Protein AF-0000000080889784 (afdb_homodimer)

Sequence (324 aa):
MASTFLRCYPARRLLSLSLPPRARALHTTAPRFLHITNPQTDPDGNPLTISITPAASTRLSQILARERNPTAAALRVLVTSGGCHGFQYTMSLTDAIDAAEDTIFEEEDTGARVVMDLPSLELLAGSKVDYENELIGSQFRIVDNPAATSSCGCGASFDVKFMASTFLRCYPARRLLSLSLPPRARALHTTAPRFLHITNPQTDPDGNPLTISITPAASTRLSQILARERNPTAAALRVLVTSGGCHGFQYTMSLTDAIDAAEDTIFEEEDTGARVVMDLPSLELLAGSKVDYENELIGSQFRIVDNPAATSSCGCGASFDVKF

InterPro domains:
  IPR000361 Core domain, A-type assembly protein ATAP [PF01521] (49-155)
  IPR016092 FeS A-type assembly protein ATAP [TIGR00049] (50-160)
  IPR035903 HesB-like domain superfamily [G3DSA:2.60.300.12] (49-162)
  IPR035903 HesB-like domain superfamily [SSF89360] (49-149)

pLDDT: mean 81.29, std 21.43, range [28.67, 98.69]

Structure (mmCIF, N/CA/C/O backbone):
data_AF-0000000080889784-model_v1
#
loop_
_entity.id
_entity.type
_entity.pdbx_description
1 polymer A0AAV9UR48_9PEZI
#
loop_
_atom_site.group_PDB
_atom_site.id
_atom_site.type_symbol
_atom_site.label_atom_id
_atom_site.label_alt_id
_atom_site.label_comp_id
_atom_site.label_asym_id
_atom_site.label_entity_id
_atom_site.label_seq_id
_atom_site.pdbx_PDB_ins_code
_atom_site.Cartn_x
_atom_site.Cartn_y
_atom_site.Cartn_z
_atom_site.occupancy
_atom_site.B_iso_or_equiv
_atom_site.auth_seq_id
_atom_site.auth_comp_id
_atom_site.auth_asym_id
_atom_site.auth_atom_id
_atom_site.pdbx_PDB_model_num
ATOM 1 N N . MET A 1 1 ? -17.266 -46.844 82 1 29.7 1 MET A N 1
ATOM 2 C CA . MET A 1 1 ? -17.984 -46.312 80.812 1 29.7 1 MET A CA 1
ATOM 3 C C . MET A 1 1 ? -17.016 -45.688 79.812 1 29.7 1 MET A C 1
ATOM 5 O O . MET A 1 1 ? -16.469 -44.625 80.062 1 29.7 1 MET A O 1
ATOM 9 N N . ALA A 1 2 ? -16.156 -46.594 79.25 1 34.97 2 ALA A N 1
ATOM 10 C CA . ALA A 1 2 ? -15.023 -46.438 78.312 1 34.97 2 ALA A CA 1
ATOM 11 C C . ALA A 1 2 ? -15.461 -45.812 77 1 34.97 2 ALA A C 1
ATOM 13 O O . ALA A 1 2 ? -16.328 -46.344 76.312 1 34.97 2 ALA A O 1
ATOM 14 N N . SER A 1 3 ? -15.57 -44.438 77 1 35.53 3 SER A N 1
ATOM 15 C CA . SER A 1 3 ? -15.992 -43.594 75.875 1 35.53 3 SER A CA 1
ATOM 16 C C . SER A 1 3 ? -15.094 -43.844 74.688 1 35.53 3 SER A C 1
ATOM 18 O O . SER A 1 3 ? -13.875 -43.75 74.75 1 35.53 3 SER A O 1
ATOM 20 N N . THR A 1 4 ? -15.43 -44.812 73.812 1 41.03 4 THR A N 1
ATOM 21 C CA . THR A 1 4 ? -14.867 -45.219 72.5 1 41.03 4 THR A CA 1
ATOM 22 C C . THR A 1 4 ? -14.789 -44.031 71.562 1 41.03 4 THR A C 1
ATOM 24 O O . THR A 1 4 ? -15.812 -43.406 71.25 1 41.03 4 THR A O 1
ATOM 27 N N . PHE A 1 5 ? -13.75 -43.188 71.75 1 40.69 5 PHE A N 1
ATOM 28 C CA . PHE A 1 5 ? -13.477 -42.031 70.875 1 40.69 5 PHE A CA 1
ATOM 29 C C . PHE A 1 5 ? -13.336 -42.469 69.438 1 40.69 5 PHE A C 1
ATOM 31 O O . PHE A 1 5 ? -12.5 -43.312 69.062 1 40.69 5 PHE A O 1
ATOM 38 N N . LEU A 1 6 ? -14.477 -42.719 68.688 1 40.34 6 LEU A N 1
ATOM 39 C CA . LEU A 1 6 ? -14.469 -43.031 67.312 1 40.34 6 LEU A CA 1
ATOM 40 C C . LEU A 1 6 ? -13.727 -41.969 66.5 1 40.34 6 LEU A C 1
ATOM 42 O O . LEU A 1 6 ? -14.062 -40.781 66.562 1 40.34 6 LEU A O 1
ATOM 46 N N . ARG A 1 7 ? -12.414 -42.156 66.312 1 39.5 7 ARG A N 1
ATOM 47 C CA . ARG A 1 7 ? -11.531 -41.312 65.5 1 39.5 7 ARG A CA 1
ATOM 48 C C . ARG A 1 7 ? -12.047 -41.156 64.125 1 39.5 7 ARG A C 1
ATOM 50 O O . ARG A 1 7 ? -12.273 -42.125 63.406 1 39.5 7 ARG A O 1
ATOM 57 N N . CYS A 1 8 ? -12.961 -40.125 63.781 1 42.09 8 CYS A N 1
ATOM 58 C CA . CYS A 1 8 ? -13.461 -39.75 62.469 1 42.09 8 CYS A CA 1
ATOM 59 C C . CYS A 1 8 ? -12.312 -39.5 61.5 1 42.09 8 CYS A C 1
ATOM 61 O O . CYS A 1 8 ? -11.453 -38.656 61.75 1 42.09 8 CYS A O 1
ATOM 63 N N . TYR A 1 9 ? -11.758 -40.531 60.875 1 37.78 9 TYR A N 1
ATOM 64 C CA . TYR A 1 9 ? -10.711 -40.344 59.875 1 37.78 9 TYR A CA 1
ATOM 65 C C . TYR A 1 9 ? -11.188 -39.438 58.719 1 37.78 9 TYR A C 1
ATOM 67 O O . TYR A 1 9 ? -12.266 -39.656 58.188 1 37.78 9 TYR A O 1
ATOM 75 N N . PRO A 1 10 ? -10.891 -38.156 58.781 1 39.84 10 PRO A N 1
ATOM 76 C CA . PRO A 1 10 ? -11.328 -37.281 57.656 1 39.84 10 PRO A CA 1
ATOM 77 C C . PRO A 1 10 ? -11.023 -37.906 56.281 1 39.84 10 PRO A C 1
ATOM 79 O O . PRO A 1 10 ? -10.086 -38.688 56.156 1 39.84 10 PRO A O 1
ATOM 82 N N . ALA A 1 11 ? -12.07 -38.125 55.469 1 40 11 ALA A N 1
ATOM 83 C CA . ALA A 1 11 ? -12.039 -38.562 54.062 1 40 11 ALA A CA 1
ATOM 84 C C . ALA A 1 11 ? -11.031 -37.781 53.25 1 40 11 ALA A C 1
ATOM 86 O O . ALA A 1 11 ? -10.984 -36.531 53.344 1 40 11 ALA A O 1
ATOM 87 N N . ARG A 1 12 ? -9.828 -38.344 52.938 1 36.88 12 ARG A N 1
ATOM 88 C CA . ARG A 1 12 ? -8.828 -37.781 52 1 36.88 12 ARG A CA 1
ATOM 89 C C . ARG A 1 12 ? -9.484 -37.281 50.719 1 36.88 12 ARG A C 1
ATOM 91 O O . ARG A 1 12 ? -10.227 -38.031 50.062 1 36.88 12 ARG A O 1
ATOM 98 N N . ARG A 1 13 ? -9.875 -36 50.688 1 39.62 13 ARG A N 1
ATOM 99 C CA . ARG A 1 13 ? -10.297 -35.406 49.438 1 39.62 13 ARG A CA 1
ATOM 100 C C . ARG A 1 13 ? -9.32 -35.75 48.312 1 39.62 13 ARG A C 1
ATOM 102 O O . ARG A 1 13 ? -8.117 -35.562 48.438 1 39.62 13 ARG A O 1
ATOM 109 N N . LEU A 1 14 ? -9.617 -36.812 47.594 1 41.66 14 LEU A N 1
ATOM 110 C CA . LEU A 1 14 ? -8.852 -37.125 46.406 1 41.66 14 LEU A CA 1
ATOM 111 C C . LEU A 1 14 ? -8.648 -35.844 45.562 1 41.66 14 LEU A C 1
ATOM 113 O O . LEU A 1 14 ? -9.609 -35.156 45.25 1 41.66 14 LEU A O 1
ATOM 117 N N . LEU A 1 15 ? -7.574 -35.125 45.812 1 43.41 15 LEU A N 1
ATOM 118 C CA . LEU A 1 15 ? -7.16 -34.031 44.938 1 43.41 15 LEU A CA 1
ATOM 119 C C . LEU A 1 15 ? -7.289 -34.469 43.469 1 43.41 15 LEU A C 1
ATOM 121 O O . LEU A 1 15 ? -6.738 -35.469 43.062 1 43.41 15 LEU A O 1
ATOM 125 N N . SER A 1 16 ? -8.477 -34.156 42.906 1 44.22 16 SER A N 1
ATOM 126 C CA . SER A 1 16 ? -8.609 -34.312 41.469 1 44.22 16 SER A CA 1
ATOM 127 C C . SER A 1 16 ? -7.395 -33.75 40.719 1 44.22 16 SER A C 1
ATOM 129 O O . SER A 1 16 ? -7.023 -32.594 40.906 1 44.22 16 SER A O 1
ATOM 131 N N . LEU A 1 17 ? -6.367 -34.625 40.594 1 44.75 17 LEU A N 1
ATOM 132 C CA . LEU A 1 17 ? -5.305 -34.25 39.656 1 44.75 17 LEU A CA 1
ATOM 133 C C . LEU A 1 17 ? -5.879 -33.656 38.375 1 44.75 17 LEU A C 1
ATOM 135 O O . LEU A 1 17 ? -6.645 -34.312 37.656 1 44.75 17 LEU A O 1
ATOM 139 N N . SER A 1 18 ? -6.164 -32.312 38.469 1 46.69 18 SER A N 1
ATOM 140 C CA . SER A 1 18 ? -6.496 -31.625 37.219 1 46.69 18 SER A CA 1
ATOM 141 C C . SER A 1 18 ? -5.566 -32.031 36.094 1 46.69 18 SER A C 1
ATOM 143 O O . SER A 1 18 ? -4.348 -32.094 36.25 1 46.69 18 SER A O 1
ATOM 145 N N . LEU A 1 19 ? -6.125 -32.969 35.219 1 48.19 19 LEU A N 1
ATOM 146 C CA . LEU A 1 19 ? -5.406 -33.281 34 1 48.19 19 LEU A CA 1
ATOM 147 C C . LEU A 1 19 ? -4.785 -32.031 33.406 1 48.19 19 LEU A C 1
ATOM 149 O O . LEU A 1 19 ? -5.363 -30.938 33.469 1 48.19 19 LEU A O 1
ATOM 153 N N . PRO A 1 20 ? -3.393 -32.031 33.312 1 48.5 20 PRO A N 1
ATOM 154 C CA . PRO A 1 20 ? -2.781 -30.844 32.688 1 48.5 20 PRO A CA 1
ATOM 155 C C . PRO A 1 20 ? -3.514 -30.391 31.422 1 48.5 20 PRO A C 1
ATOM 157 O O . PRO A 1 20 ? -4.188 -31.188 30.766 1 48.5 20 PRO A O 1
ATOM 160 N N . PRO A 1 21 ? -3.881 -29.078 31.344 1 46.72 21 PRO A N 1
ATOM 161 C CA . PRO A 1 21 ? -4.547 -28.609 30.125 1 46.72 21 PRO A CA 1
ATOM 162 C C . PRO A 1 21 ? -3.953 -29.203 28.859 1 46.72 21 PRO A C 1
ATOM 164 O O . PRO A 1 21 ? -2.77 -29.547 28.828 1 46.72 21 PRO A O 1
ATOM 167 N N . ARG A 1 22 ? -4.719 -29.984 28.078 1 42.19 22 ARG A N 1
ATOM 168 C CA . ARG A 1 22 ? -4.336 -30.484 26.75 1 42.19 22 ARG A CA 1
ATOM 169 C C . ARG A 1 22 ? -3.537 -29.438 25.984 1 42.19 22 ARG A C 1
ATOM 171 O O . ARG A 1 22 ? -3.947 -28.281 25.906 1 42.19 22 ARG A O 1
ATOM 178 N N . ALA A 1 23 ? -2.268 -29.594 25.844 1 39.53 23 ALA A N 1
ATOM 179 C CA . ALA A 1 23 ? -1.455 -28.766 24.953 1 39.53 23 ALA A CA 1
ATOM 180 C C . ALA A 1 23 ? -2.236 -28.375 23.703 1 39.53 23 ALA A C 1
ATOM 182 O O . ALA A 1 23 ? -2.863 -29.219 23.062 1 39.53 23 ALA A O 1
ATOM 183 N N . ARG A 1 24 ? -2.844 -27.203 23.688 1 40.22 24 ARG A N 1
ATOM 184 C CA . ARG A 1 24 ? -3.377 -26.703 22.422 1 40.22 24 ARG A CA 1
ATOM 185 C C . ARG A 1 24 ? -2.467 -27.078 21.25 1 40.22 24 ARG A C 1
ATOM 187 O O . ARG A 1 24 ? -1.29 -26.703 21.234 1 40.22 24 ARG A O 1
ATOM 194 N N . ALA A 1 25 ? -2.619 -28.234 20.625 1 39.59 25 ALA A N 1
ATOM 195 C CA . ALA A 1 25 ? -1.925 -28.578 19.391 1 39.59 25 ALA A CA 1
ATOM 196 C C . ALA A 1 25 ? -1.787 -27.359 18.484 1 39.59 25 ALA A C 1
ATOM 198 O O . ALA A 1 25 ? -2.756 -26.625 18.266 1 39.59 25 ALA A O 1
ATOM 199 N N . LEU A 1 26 ? -0.684 -26.703 18.469 1 43.31 26 LEU A N 1
ATOM 200 C CA . LEU A 1 26 ? -0.425 -25.734 17.406 1 43.31 26 LEU A CA 1
ATOM 201 C C . LEU A 1 26 ? -0.925 -26.281 16.062 1 43.31 26 LEU A C 1
ATOM 203 O O . LEU A 1 26 ? -0.436 -27.297 15.578 1 43.31 26 LEU A O 1
ATOM 207 N N . HIS A 1 27 ? -2.266 -26.297 15.844 1 40.59 27 HIS A N 1
ATOM 208 C CA . HIS A 1 27 ? -2.738 -26.578 14.492 1 40.59 27 HIS A CA 1
ATOM 209 C C . HIS A 1 27 ? -1.777 -26.031 13.438 1 40.59 27 HIS A C 1
ATOM 211 O O . HIS A 1 27 ? -1.635 -24.828 13.297 1 40.59 27 HIS A O 1
ATOM 217 N N . THR A 1 28 ? -0.688 -26.641 13.328 1 40.28 28 THR A N 1
ATOM 218 C CA . THR A 1 28 ? 0.101 -26.312 12.148 1 40.28 28 THR A CA 1
ATOM 219 C C . THR A 1 28 ? -0.791 -26.203 10.914 1 40.28 28 THR A C 1
ATOM 221 O O . THR A 1 28 ? -1.506 -27.156 10.578 1 40.28 28 THR A O 1
ATOM 224 N N . THR A 1 29 ? -1.427 -25.094 10.609 1 47.28 29 THR A N 1
ATOM 225 C CA . THR A 1 29 ? -2.164 -24.891 9.367 1 47.28 29 THR A CA 1
ATOM 226 C C . THR A 1 29 ? -1.5 -25.641 8.219 1 47.28 29 THR A C 1
ATOM 228 O O . THR A 1 29 ? -0.315 -25.453 7.941 1 47.28 29 THR A O 1
ATOM 231 N N . ALA A 1 30 ? -1.919 -26.875 7.984 1 50.22 30 ALA A N 1
ATOM 232 C CA . ALA A 1 30 ? -1.499 -27.688 6.848 1 50.22 30 ALA A CA 1
ATOM 233 C C . ALA A 1 30 ? -1.204 -26.812 5.629 1 50.22 30 ALA A C 1
ATOM 235 O O . ALA A 1 30 ? -1.87 -25.812 5.406 1 50.22 30 ALA A O 1
ATOM 236 N N . PRO A 1 31 ? 0.042 -27.031 5.066 1 56.81 31 PRO A N 1
ATOM 237 C CA . PRO A 1 31 ? 0.313 -26.266 3.846 1 56.81 31 PRO A CA 1
ATOM 238 C C . PRO A 1 31 ? -0.859 -26.281 2.867 1 56.81 31 PRO A C 1
ATOM 240 O O . PRO A 1 31 ? -1.472 -27.344 2.652 1 56.81 31 PRO A O 1
ATOM 243 N N . ARG A 1 32 ? -1.67 -25.203 2.752 1 67.25 32 ARG A N 1
ATOM 244 C CA . ARG A 1 32 ? -2.791 -25.125 1.821 1 67.25 32 ARG A CA 1
ATOM 245 C C . ARG A 1 32 ? -2.365 -25.547 0.418 1 67.25 32 ARG A C 1
ATOM 247 O O . ARG A 1 32 ? -1.338 -25.094 -0.086 1 67.25 32 ARG A O 1
ATOM 254 N N . PHE A 1 33 ? -2.957 -26.641 -0.083 1 84.69 33 PHE A N 1
ATOM 255 C CA . PHE A 1 33 ? -2.66 -27.234 -1.376 1 84.69 33 PHE A CA 1
ATOM 256 C C . PHE A 1 33 ? -3.041 -26.297 -2.514 1 84.69 33 PHE A C 1
ATOM 258 O O . PHE A 1 33 ? -4.137 -25.734 -2.518 1 84.69 33 PHE A O 1
ATOM 265 N N . LEU A 1 34 ? -2.004 -25.891 -3.354 1 93.12 34 LEU A N 1
ATOM 266 C CA . LEU A 1 34 ? -2.232 -25.062 -4.531 1 93.12 34 LEU A CA 1
ATOM 267 C C . LEU A 1 34 ? -2.285 -25.922 -5.797 1 93.12 34 LEU A C 1
ATOM 269 O O . LEU A 1 34 ? -1.425 -26.766 -6.008 1 93.12 34 LEU A O 1
ATOM 273 N N . HIS A 1 35 ? -3.42 -25.875 -6.52 1 95.44 35 HIS A N 1
ATOM 274 C CA . HIS A 1 35 ? -3.402 -26.344 -7.902 1 95.44 35 HIS A CA 1
ATOM 275 C C . HIS A 1 35 ? -2.643 -25.375 -8.805 1 95.44 35 HIS A C 1
ATOM 277 O O . HIS A 1 35 ? -2.992 -24.203 -8.891 1 95.44 35 HIS A O 1
ATOM 283 N N . ILE A 1 36 ? -1.639 -25.922 -9.516 1 97.12 36 ILE A N 1
ATOM 284 C CA . ILE A 1 36 ? -0.779 -25.031 -10.297 1 97.12 36 ILE A CA 1
ATOM 285 C C . ILE A 1 36 ? -0.964 -25.312 -11.789 1 97.12 36 ILE A C 1
ATOM 287 O O . ILE A 1 36 ? -0.812 -26.453 -12.234 1 97.12 36 ILE A O 1
ATOM 291 N N . THR A 1 37 ? -1.351 -24.312 -12.523 1 96.94 37 THR A N 1
ATOM 292 C CA . THR A 1 37 ? -1.41 -24.375 -13.977 1 96.94 37 THR A CA 1
ATOM 293 C C . THR A 1 37 ? -0.139 -23.797 -14.594 1 96.94 37 THR A C 1
ATOM 295 O O . THR A 1 37 ? 0.339 -22.734 -14.172 1 96.94 37 THR A O 1
ATOM 298 N N . ASN A 1 38 ? 0.407 -24.5 -15.578 1 98.06 38 ASN A N 1
ATOM 299 C CA . ASN A 1 38 ? 1.657 -24.125 -16.234 1 98.06 38 ASN A CA 1
ATOM 300 C C . ASN A 1 38 ? 2.803 -24.016 -15.234 1 98.06 38 ASN A C 1
ATOM 302 O O . ASN A 1 38 ? 3.453 -22.969 -15.156 1 98.06 38 ASN A O 1
ATOM 306 N N . PRO A 1 39 ? 3.043 -25.109 -14.531 1 98.12 39 PRO A N 1
ATOM 307 C CA . PRO A 1 39 ? 4.129 -25.094 -13.547 1 98.12 39 PRO A CA 1
ATOM 308 C C . PRO A 1 39 ? 5.492 -24.812 -14.18 1 98.12 39 PRO A C 1
ATOM 310 O O . PRO A 1 39 ? 5.762 -25.266 -15.297 1 98.12 39 PRO A O 1
ATOM 313 N N . GLN A 1 40 ? 6.312 -24.016 -13.469 1 98.06 40 GLN A N 1
ATOM 314 C CA . GLN A 1 40 ? 7.645 -23.656 -13.938 1 98.06 40 GLN A CA 1
ATOM 315 C C . GLN A 1 40 ? 8.719 -24.141 -12.961 1 98.06 40 GLN A C 1
ATOM 317 O O . GLN A 1 40 ? 8.438 -24.391 -11.789 1 98.06 40 GLN A O 1
ATOM 322 N N . THR A 1 41 ? 9.883 -24.344 -13.508 1 97.88 41 THR A N 1
ATOM 323 C CA . THR A 1 41 ? 11.023 -24.734 -12.695 1 97.88 41 THR A CA 1
ATOM 324 C C . THR A 1 41 ? 12.203 -23.797 -12.914 1 97.88 41 THR A C 1
ATOM 326 O O . THR A 1 41 ? 12.273 -23.109 -13.938 1 97.88 41 THR A O 1
ATOM 329 N N . ASP A 1 42 ? 13 -23.734 -11.938 1 96 42 ASP A N 1
ATOM 330 C CA . ASP A 1 42 ? 14.25 -23 -12.133 1 96 42 ASP A CA 1
ATOM 331 C C . ASP A 1 42 ? 15.227 -23.812 -12.977 1 96 42 ASP A C 1
ATOM 333 O O . ASP A 1 42 ? 14.906 -24.906 -13.43 1 96 42 ASP A O 1
ATOM 337 N N . PRO A 1 43 ? 16.422 -23.266 -13.281 1 94.81 43 PRO A N 1
ATOM 338 C CA . PRO A 1 43 ? 17.359 -23.969 -14.148 1 94.81 43 PRO A CA 1
ATOM 339 C C . PRO A 1 43 ? 17.812 -25.312 -13.555 1 94.81 43 PRO A C 1
ATOM 341 O O . PRO A 1 43 ? 18.172 -26.219 -14.305 1 94.81 43 PRO A O 1
ATOM 344 N N . ASP A 1 44 ? 17.75 -25.469 -12.312 1 95.94 44 ASP A N 1
ATOM 345 C CA . ASP A 1 44 ? 18.156 -26.703 -11.625 1 95.94 44 ASP A CA 1
ATOM 346 C C . ASP A 1 44 ? 17.016 -27.703 -11.555 1 95.94 44 ASP A C 1
ATOM 348 O O . ASP A 1 44 ? 17.172 -28.797 -11.016 1 95.94 44 ASP A O 1
ATOM 352 N N . GLY A 1 45 ? 15.875 -27.344 -12.016 1 96.38 45 GLY A N 1
ATOM 353 C CA . GLY A 1 45 ? 14.734 -28.25 -12.055 1 96.38 45 GLY A CA 1
ATOM 354 C C . GLY A 1 45 ? 13.836 -28.141 -10.836 1 96.38 45 GLY A C 1
ATOM 355 O O . GLY A 1 45 ? 12.906 -28.938 -10.664 1 96.38 45 GLY A O 1
ATOM 356 N N . ASN A 1 46 ? 14.133 -27.234 -9.977 1 96.62 46 ASN A N 1
ATOM 357 C CA . ASN A 1 46 ? 13.289 -27.031 -8.797 1 96.62 46 ASN A CA 1
ATOM 358 C C . ASN A 1 46 ? 12.039 -26.234 -9.133 1 96.62 46 ASN A C 1
ATOM 360 O O . ASN A 1 46 ? 12.094 -25.266 -9.898 1 96.62 46 ASN A O 1
ATOM 364 N N . PRO A 1 47 ? 10.953 -26.656 -8.531 1 97.25 47 PRO A N 1
ATOM 365 C CA . PRO A 1 47 ? 9.703 -25.953 -8.836 1 97.25 47 PRO A CA 1
ATOM 366 C C . PRO A 1 47 ? 9.695 -24.516 -8.32 1 97.25 47 PRO A C 1
ATOM 368 O O . PRO A 1 47 ? 10.18 -24.25 -7.219 1 97.25 47 PRO A O 1
ATOM 371 N N . LEU A 1 48 ? 9.211 -23.594 -9.125 1 97.94 48 LEU A N 1
ATOM 372 C CA . LEU A 1 48 ? 8.938 -22.219 -8.711 1 97.94 48 LEU A CA 1
ATOM 373 C C . LEU A 1 48 ? 7.52 -22.078 -8.172 1 97.94 48 LEU A C 1
ATOM 375 O O . LEU A 1 48 ? 6.551 -22.188 -8.93 1 97.94 48 LEU A O 1
ATOM 379 N N . THR A 1 49 ? 7.438 -21.828 -6.871 1 97.94 49 THR A N 1
ATOM 380 C CA . THR A 1 49 ? 6.117 -21.75 -6.258 1 97.94 49 THR A CA 1
ATOM 381 C C . THR A 1 49 ? 6.043 -20.594 -5.262 1 97.94 49 THR A C 1
ATOM 383 O O . THR A 1 49 ? 7.074 -20.047 -4.871 1 97.94 49 THR A O 1
ATOM 386 N N . ILE A 1 50 ? 4.777 -20.234 -4.941 1 98.06 50 ILE A N 1
ATOM 387 C CA . ILE A 1 50 ? 4.496 -19.281 -3.885 1 98.06 50 ILE A CA 1
ATOM 388 C C . ILE A 1 50 ? 3.488 -19.875 -2.9 1 98.06 50 ILE A C 1
ATOM 390 O O . ILE A 1 50 ? 2.943 -20.953 -3.137 1 98.06 50 ILE A O 1
ATOM 394 N N . SER A 1 51 ? 3.332 -19.203 -1.813 1 97.56 51 SER A N 1
ATOM 395 C CA . SER A 1 51 ? 2.26 -19.531 -0.884 1 97.56 51 SER A CA 1
ATOM 396 C C . SER A 1 51 ? 1.244 -18.406 -0.771 1 97.56 51 SER A C 1
ATOM 398 O O . SER A 1 51 ? 1.558 -17.25 -1.071 1 97.56 51 SER A O 1
ATOM 400 N N . ILE A 1 52 ? 0.07 -18.781 -0.407 1 97.88 52 ILE A N 1
ATOM 401 C CA . ILE A 1 52 ? -0.998 -17.828 -0.101 1 97.88 52 ILE A CA 1
ATOM 402 C C . ILE A 1 52 ? -1.457 -18.031 1.343 1 97.88 52 ILE A C 1
ATOM 404 O O . ILE A 1 52 ? -1.877 -19.125 1.729 1 97.88 52 ILE A O 1
ATOM 408 N N . THR A 1 53 ? -1.352 -16.953 2.162 1 97.5 53 THR A N 1
ATOM 409 C CA . THR A 1 53 ? -1.752 -17.062 3.561 1 97.5 53 THR A CA 1
ATOM 410 C C . THR A 1 53 ? -3.262 -17.25 3.676 1 97.5 53 THR A C 1
ATOM 412 O O . THR A 1 53 ? -4.008 -16.922 2.756 1 97.5 53 THR A O 1
ATOM 415 N N . PRO A 1 54 ? -3.713 -17.781 4.84 1 96.5 54 PRO A N 1
ATOM 416 C CA . PRO A 1 54 ? -5.156 -17.922 5.043 1 96.5 54 PRO A CA 1
ATOM 417 C C . PRO A 1 54 ? -5.902 -16.594 4.922 1 96.5 54 PRO A C 1
ATOM 419 O O . PRO A 1 54 ? -6.984 -16.531 4.336 1 96.5 54 PRO A O 1
ATOM 422 N N . ALA A 1 55 ? -5.336 -15.523 5.438 1 97.06 55 ALA A N 1
ATOM 423 C CA . ALA A 1 55 ? -5.957 -14.203 5.355 1 97.06 55 ALA A CA 1
ATOM 424 C C . ALA A 1 55 ? -6.094 -13.75 3.904 1 97.06 55 ALA A C 1
ATOM 426 O O . ALA A 1 55 ? -7.152 -13.266 3.496 1 97.06 55 ALA A O 1
ATOM 427 N N . ALA A 1 56 ? -5.031 -13.906 3.166 1 98.12 56 ALA A N 1
ATOM 428 C CA . ALA A 1 56 ? -5.059 -13.508 1.763 1 98.12 56 ALA A CA 1
ATOM 429 C C . ALA A 1 56 ? -6.031 -14.367 0.963 1 98.12 56 ALA A C 1
ATOM 431 O O . ALA A 1 56 ? -6.781 -13.859 0.126 1 98.12 56 ALA A O 1
ATOM 432 N N . SER A 1 57 ? -6.016 -15.617 1.25 1 97.44 57 SER A N 1
ATOM 433 C CA . SER A 1 57 ? -6.898 -16.547 0.548 1 97.44 57 SER A CA 1
ATOM 434 C C . SER A 1 57 ? -8.367 -16.203 0.802 1 97.44 57 SER A C 1
ATOM 436 O O . SER A 1 57 ? -9.164 -16.141 -0.135 1 97.44 57 SER A O 1
ATOM 438 N N . THR A 1 58 ? -8.68 -16.062 1.994 1 96.69 58 THR A N 1
ATOM 439 C CA . THR A 1 58 ? -10.047 -15.742 2.373 1 96.69 58 THR A CA 1
ATOM 440 C C . THR A 1 58 ? -10.5 -14.438 1.724 1 96.69 58 THR A C 1
ATOM 442 O O . THR A 1 58 ? -11.555 -14.391 1.083 1 96.69 58 THR A O 1
ATOM 445 N N . ARG A 1 59 ? -9.688 -13.422 1.834 1 97.88 59 ARG A N 1
ATOM 446 C CA . ARG A 1 59 ? -10.047 -12.117 1.277 1 97.88 59 ARG A CA 1
ATOM 447 C C . ARG A 1 59 ? -10.148 -12.188 -0.242 1 97.88 59 ARG A C 1
ATOM 449 O O . ARG A 1 59 ? -11.102 -11.656 -0.827 1 97.88 59 ARG A O 1
ATOM 456 N N . LEU A 1 60 ? -9.203 -12.773 -0.833 1 97.81 60 LEU A N 1
ATOM 457 C CA . LEU A 1 60 ? -9.188 -12.859 -2.289 1 97.81 60 LEU A CA 1
ATOM 458 C C . LEU A 1 60 ? -10.398 -13.625 -2.803 1 97.81 60 LEU A C 1
ATOM 460 O O . LEU A 1 60 ? -11.008 -13.234 -3.803 1 97.81 60 LEU A O 1
ATOM 464 N N . SER A 1 61 ? -10.734 -14.688 -2.137 1 96.62 61 SER A N 1
ATOM 465 C CA . SER A 1 61 ? -11.906 -15.461 -2.543 1 96.62 61 SER A CA 1
ATOM 466 C C . SER A 1 61 ? -13.172 -14.617 -2.5 1 96.62 61 SER A C 1
ATOM 468 O O . SER A 1 61 ? -14.023 -14.719 -3.385 1 96.62 61 SER A O 1
ATOM 470 N N . GLN A 1 62 ? -13.344 -13.852 -1.484 1 96.75 62 GLN A N 1
ATOM 471 C CA . GLN A 1 62 ? -14.492 -12.961 -1.36 1 96.75 62 GLN A CA 1
ATOM 472 C C . GLN A 1 62 ? -14.531 -11.945 -2.502 1 96.75 62 GLN A C 1
ATOM 474 O O . GLN A 1 62 ? -15.602 -11.656 -3.045 1 96.75 62 GLN A O 1
ATOM 479 N N . ILE A 1 63 ? -13.398 -11.438 -2.857 1 97.25 63 ILE A N 1
ATOM 480 C CA . ILE A 1 63 ? -13.297 -10.445 -3.916 1 97.25 63 ILE A CA 1
ATOM 481 C C . ILE A 1 63 ? -13.625 -11.086 -5.262 1 97.25 63 ILE A C 1
ATOM 483 O O . ILE A 1 63 ? -14.406 -10.539 -6.043 1 97.25 63 ILE A O 1
ATOM 487 N N . LEU A 1 64 ? -13.086 -12.211 -5.477 1 96.12 64 LEU A N 1
ATOM 488 C CA . LEU A 1 64 ? -13.266 -12.883 -6.762 1 96.12 64 LEU A CA 1
ATOM 489 C C . LEU A 1 64 ? -14.711 -13.328 -6.945 1 96.12 64 LEU A C 1
ATOM 491 O O . LEU A 1 64 ? -15.227 -13.336 -8.07 1 96.12 64 LEU A O 1
ATOM 495 N N . ALA A 1 65 ? -15.359 -13.711 -5.871 1 93.5 65 ALA A N 1
ATOM 496 C CA . ALA A 1 65 ? -16.75 -14.148 -5.93 1 93.5 65 ALA A CA 1
ATOM 497 C C . ALA A 1 65 ? -17.656 -13.031 -6.43 1 93.5 65 ALA A C 1
ATOM 499 O O . ALA A 1 65 ? -18.75 -13.297 -6.93 1 93.5 65 ALA A O 1
ATOM 500 N N . ARG A 1 66 ? -17.188 -11.789 -6.316 1 92.06 66 ARG A N 1
ATOM 501 C CA . ARG A 1 66 ? -18.016 -10.641 -6.684 1 92.06 66 ARG A CA 1
ATOM 502 C C . ARG A 1 66 ? -17.703 -10.18 -8.102 1 92.06 66 ARG A C 1
ATOM 504 O O . ARG A 1 66 ? -18.391 -9.289 -8.633 1 92.06 66 ARG A O 1
ATOM 511 N N . GLU A 1 67 ? -16.766 -10.742 -8.672 1 90.5 67 GLU A N 1
ATOM 512 C CA . GLU A 1 67 ? -16.406 -10.391 -10.039 1 90.5 67 GLU A CA 1
ATOM 513 C C . GLU A 1 67 ? -17.422 -10.93 -11.039 1 90.5 67 GLU A C 1
ATOM 515 O O . GLU A 1 67 ? -18.172 -11.867 -10.727 1 90.5 67 GLU A O 1
ATOM 520 N N . ARG A 1 68 ? -17.438 -10.352 -12.219 1 85 68 ARG A N 1
ATOM 521 C CA . ARG A 1 68 ? -18.359 -10.758 -13.273 1 85 68 ARG A CA 1
ATOM 522 C C . ARG A 1 68 ? -18.156 -12.219 -13.656 1 85 68 ARG A C 1
ATOM 524 O O . ARG A 1 68 ? -19.125 -12.953 -13.852 1 85 68 ARG A O 1
ATOM 531 N N . ASN A 1 69 ? -16.938 -12.539 -13.836 1 87.31 69 ASN A N 1
ATOM 532 C CA . ASN A 1 69 ? -16.562 -13.922 -14.094 1 87.31 69 ASN A CA 1
ATOM 533 C C . ASN A 1 69 ? -15.648 -14.469 -12.992 1 87.31 69 ASN A C 1
ATOM 535 O O . ASN A 1 69 ? -14.43 -14.445 -13.125 1 87.31 69 ASN A O 1
ATOM 539 N N . PRO A 1 70 ? -16.234 -15.039 -12.031 1 83.56 70 PRO A N 1
ATOM 540 C CA . PRO A 1 70 ? -15.492 -15.422 -10.828 1 83.56 70 PRO A CA 1
ATOM 541 C C . PRO A 1 70 ? -14.453 -16.516 -11.102 1 83.56 70 PRO A C 1
ATOM 543 O O . PRO A 1 70 ? -13.422 -16.562 -10.43 1 83.56 70 PRO A O 1
ATOM 546 N N . THR A 1 71 ? -14.688 -17.297 -12.117 1 83.88 71 THR A N 1
ATOM 547 C CA . THR A 1 71 ? -13.789 -18.422 -12.352 1 83.88 71 THR A CA 1
ATOM 548 C C . THR A 1 71 ? -12.641 -18.016 -13.273 1 83.88 71 THR A C 1
ATOM 550 O O . THR A 1 71 ? -11.633 -18.719 -13.375 1 83.88 71 THR A O 1
ATOM 553 N N . ALA A 1 72 ? -12.789 -16.797 -13.828 1 88.62 72 ALA A N 1
ATOM 554 C CA . ALA A 1 72 ? -11.766 -16.375 -14.781 1 88.62 72 ALA A CA 1
ATOM 555 C C . ALA A 1 72 ? -10.867 -15.305 -14.164 1 88.62 72 ALA A C 1
ATOM 557 O O . ALA A 1 72 ? -9.758 -15.062 -14.641 1 88.62 72 ALA A O 1
ATOM 558 N N . ALA A 1 73 ? -11.297 -14.75 -13.086 1 95.06 73 ALA A N 1
ATOM 559 C CA . ALA A 1 73 ? -10.562 -13.625 -12.492 1 95.06 73 ALA A CA 1
ATOM 560 C C . ALA A 1 73 ? -9.484 -14.117 -11.531 1 95.06 73 ALA A C 1
ATOM 562 O O . ALA A 1 73 ? -9.594 -15.219 -10.977 1 95.06 73 ALA A O 1
ATOM 563 N N . ALA A 1 74 ? -8.43 -13.383 -11.406 1 97.94 74 ALA A N 1
ATOM 564 C CA . ALA A 1 74 ? -7.324 -13.672 -10.5 1 97.94 74 ALA A CA 1
ATOM 565 C C . ALA A 1 74 ? -6.621 -12.391 -10.062 1 97.94 74 ALA A C 1
ATOM 567 O O . ALA A 1 74 ? -6.84 -11.328 -10.648 1 97.94 74 ALA A O 1
ATOM 568 N N . LEU A 1 75 ? -5.883 -12.492 -9.008 1 98.44 75 LEU A N 1
ATOM 569 C CA . LEU A 1 75 ? -4.945 -11.445 -8.617 1 98.44 75 LEU A CA 1
ATOM 570 C C . LEU A 1 75 ? -3.633 -11.578 -9.391 1 98.44 75 LEU A C 1
ATOM 572 O O . LEU A 1 75 ? -2.895 -12.547 -9.195 1 98.44 75 LEU A O 1
ATOM 576 N N . ARG A 1 76 ? -3.338 -10.617 -10.242 1 98.5 76 ARG A N 1
ATOM 577 C CA . ARG A 1 76 ? -2.047 -10.617 -10.922 1 98.5 76 ARG A CA 1
ATOM 578 C C . ARG A 1 76 ? -0.988 -9.906 -10.086 1 98.5 76 ARG A C 1
ATOM 580 O O . ARG A 1 76 ? -1.215 -8.797 -9.594 1 98.5 76 ARG A O 1
ATOM 587 N N . VAL A 1 77 ? 0.094 -10.562 -9.914 1 97.75 77 VAL A N 1
ATOM 588 C CA . VAL A 1 77 ? 1.282 -9.938 -9.344 1 97.75 77 VAL A CA 1
ATOM 589 C C . VAL A 1 77 ? 2.336 -9.734 -10.43 1 97.75 77 VAL A C 1
ATOM 591 O O . VAL A 1 77 ? 2.723 -10.68 -11.109 1 97.75 77 VAL A O 1
ATOM 594 N N . LEU A 1 78 ? 2.789 -8.461 -10.586 1 94.75 78 LEU A N 1
ATOM 595 C CA . LEU A 1 78 ? 3.789 -8.102 -11.586 1 94.75 78 LEU A CA 1
ATOM 596 C C . LEU A 1 78 ? 4.996 -7.441 -10.938 1 94.75 78 LEU A C 1
ATOM 598 O O . LEU A 1 78 ? 4.848 -6.523 -10.125 1 94.75 78 LEU A O 1
ATOM 602 N N . VAL A 1 79 ? 6.137 -8.016 -11.242 1 91.81 79 VAL A N 1
ATOM 603 C CA . VAL A 1 79 ? 7.367 -7.391 -10.781 1 91.81 79 VAL A CA 1
ATOM 604 C C . VAL A 1 79 ? 8.008 -6.605 -11.93 1 91.81 79 VAL A C 1
ATOM 606 O O . VAL A 1 79 ? 8.117 -7.109 -13.047 1 91.81 79 VAL A O 1
ATOM 609 N N . THR A 1 80 ? 8.266 -5.352 -11.719 1 85.44 80 THR A N 1
ATOM 610 C CA . THR A 1 80 ? 8.953 -4.492 -12.672 1 85.44 80 THR A CA 1
ATOM 611 C C . THR A 1 80 ? 10.219 -3.895 -12.062 1 85.44 80 THR A C 1
ATOM 613 O O . THR A 1 80 ? 10.367 -3.871 -10.836 1 85.44 80 THR A O 1
ATOM 616 N N . SER A 1 81 ? 11.016 -3.459 -13.18 1 77.25 81 SER A N 1
ATOM 617 C CA . SER A 1 81 ? 12.188 -2.719 -12.719 1 77.25 81 SER A CA 1
ATOM 618 C C . SER A 1 81 ? 11.812 -1.302 -12.297 1 77.25 81 SER A C 1
ATOM 620 O O . SER A 1 81 ? 10.961 -0.665 -12.922 1 77.25 81 SER A O 1
ATOM 622 N N . GLY A 1 82 ? 12.016 -0.625 -11.406 1 61.09 82 GLY A N 1
ATOM 623 C CA . GLY A 1 82 ? 11.672 0.775 -11.211 1 61.09 82 GLY A CA 1
ATOM 624 C C . GLY A 1 82 ? 11.734 1.213 -9.758 1 61.09 82 GLY A C 1
ATOM 625 O O . GLY A 1 82 ? 11.578 2.396 -9.453 1 61.09 82 GLY A O 1
ATOM 626 N N . GLY A 1 83 ? 12.023 0.366 -9.062 1 55.06 83 GLY A N 1
ATOM 627 C CA . GLY A 1 83 ? 12.273 0.904 -7.738 1 55.06 83 GLY A CA 1
ATOM 628 C C . GLY A 1 83 ? 13.641 1.548 -7.598 1 55.06 83 GLY A C 1
ATOM 629 O O . GLY A 1 83 ? 14.461 1.48 -8.516 1 55.06 83 GLY A O 1
ATOM 630 N N . CYS A 1 84 ? 13.906 2.717 -7.07 1 58.19 84 CYS A N 1
ATOM 631 C CA . CYS A 1 84 ? 15.156 3.471 -7.094 1 58.19 84 CYS A CA 1
ATOM 632 C C . CYS A 1 84 ? 16.312 2.598 -7.578 1 58.19 84 CYS A C 1
ATOM 634 O O . CYS A 1 84 ? 17.125 3.037 -8.383 1 58.19 84 CYS A O 1
ATOM 636 N N . HIS A 1 85 ? 16.578 1.493 -7.066 1 62.59 85 HIS A N 1
ATOM 637 C CA . HIS A 1 85 ? 17.625 0.547 -7.406 1 62.59 85 HIS A CA 1
ATOM 638 C C . HIS A 1 85 ? 17.188 -0.889 -7.137 1 62.59 85 HIS A C 1
ATOM 640 O O . HIS A 1 85 ? 17.984 -1.701 -6.648 1 62.59 85 HIS A O 1
ATOM 646 N N . GLY A 1 86 ? 15.984 -1.037 -7.445 1 74.38 86 GLY A N 1
ATOM 647 C CA . GLY A 1 86 ? 15.547 -2.4 -7.199 1 74.38 86 GLY A CA 1
ATOM 648 C C . GLY A 1 86 ? 14.297 -2.775 -7.984 1 74.38 86 GLY A C 1
ATOM 649 O O . GLY A 1 86 ? 14.156 -2.395 -9.148 1 74.38 86 GLY A O 1
ATOM 650 N N . PHE A 1 87 ? 13.656 -3.703 -7.395 1 80.81 87 PHE A N 1
ATOM 651 C CA . PHE A 1 87 ? 12.438 -4.227 -7.992 1 80.81 87 PHE A CA 1
ATOM 652 C C . PHE A 1 87 ? 11.211 -3.812 -7.184 1 80.81 87 PHE A C 1
ATOM 654 O O . PHE A 1 87 ? 11.312 -3.564 -5.98 1 80.81 87 PHE A O 1
ATOM 661 N N . GLN A 1 88 ? 10.172 -3.719 -7.906 1 83.5 88 GLN A N 1
ATOM 662 C CA . GLN A 1 88 ? 8.898 -3.43 -7.258 1 83.5 88 GLN A CA 1
ATOM 663 C C . GLN A 1 88 ? 7.797 -4.355 -7.773 1 83.5 88 GLN A C 1
ATOM 665 O O . GLN A 1 88 ? 7.785 -4.723 -8.953 1 83.5 88 GLN A O 1
ATOM 670 N N . TYR A 1 89 ? 6.926 -4.598 -6.883 1 88.81 89 TYR A N 1
ATOM 671 C CA . TYR A 1 89 ? 5.785 -5.371 -7.363 1 88.81 89 TYR A CA 1
ATOM 672 C C . TYR A 1 89 ? 4.516 -4.531 -7.344 1 88.81 89 TYR A C 1
ATOM 674 O O . TYR A 1 89 ? 4.352 -3.658 -6.488 1 88.81 89 TYR A O 1
ATOM 682 N N . THR A 1 90 ? 3.598 -4.855 -8.273 1 90.31 90 THR A N 1
ATOM 683 C CA . THR A 1 90 ? 2.242 -4.32 -8.312 1 90.31 90 THR A CA 1
ATOM 684 C C . THR A 1 90 ? 1.217 -5.449 -8.391 1 90.31 90 THR A C 1
ATOM 686 O O . THR A 1 90 ? 1.538 -6.562 -8.805 1 90.31 90 THR A O 1
ATOM 689 N N . MET A 1 91 ? 0.012 -5.109 -7.914 1 95 91 MET A N 1
ATOM 690 C CA . MET A 1 91 ? -1.061 -6.102 -7.949 1 95 91 MET A CA 1
ATOM 691 C C . MET A 1 91 ? -2.338 -5.5 -8.523 1 95 91 MET A C 1
ATOM 693 O O . MET A 1 91 ? -2.654 -4.34 -8.266 1 95 91 MET A O 1
ATOM 697 N N . SER A 1 92 ? -3.037 -6.367 -9.258 1 95.25 92 SER A N 1
ATOM 698 C CA . SER A 1 92 ? -4.309 -5.965 -9.852 1 95.25 92 SER A CA 1
ATOM 699 C C . SER A 1 92 ? -5.207 -7.168 -10.102 1 95.25 92 SER A C 1
ATOM 701 O O . SER A 1 92 ? -4.73 -8.305 -10.188 1 95.25 92 SER A O 1
ATOM 703 N N . LEU A 1 93 ? -6.496 -6.91 -10.18 1 96.56 93 LEU A N 1
ATOM 704 C CA . LEU A 1 93 ? -7.414 -7.945 -10.633 1 96.56 93 LEU A CA 1
ATOM 705 C C . LEU A 1 93 ? -7.406 -8.047 -12.156 1 96.56 93 LEU A C 1
ATOM 707 O O . LEU A 1 93 ? -7.352 -7.031 -12.852 1 96.56 93 LEU A O 1
ATOM 711 N N . THR A 1 94 ? -7.43 -9.312 -12.586 1 96.56 94 THR A N 1
ATOM 712 C CA . THR A 1 94 ? -7.441 -9.477 -14.031 1 96.56 94 THR A CA 1
ATOM 713 C C . THR A 1 94 ? -8.242 -10.711 -14.43 1 96.56 94 THR A C 1
ATOM 715 O O . THR A 1 94 ? -8.352 -11.672 -13.656 1 96.56 94 THR A O 1
ATOM 718 N N . ASP A 1 95 ? -8.805 -10.633 -15.617 1 94.69 95 ASP A N 1
ATOM 719 C CA . ASP A 1 95 ? -9.359 -11.828 -16.25 1 94.69 95 ASP A CA 1
ATOM 720 C C . ASP A 1 95 ? -8.633 -12.148 -17.547 1 94.69 95 ASP A C 1
ATOM 722 O O . ASP A 1 95 ? -8.992 -13.102 -18.25 1 94.69 95 ASP A O 1
ATOM 726 N N . ALA A 1 96 ? -7.656 -11.281 -17.797 1 95.38 96 ALA A N 1
ATOM 727 C CA . ALA A 1 96 ? -6.797 -11.539 -18.953 1 95.38 96 ALA A CA 1
ATOM 728 C C . ALA A 1 96 ? -5.621 -12.43 -18.562 1 95.38 96 ALA A C 1
ATOM 730 O O . ALA A 1 96 ? -4.535 -11.938 -18.25 1 95.38 96 ALA A O 1
ATOM 731 N N . ILE A 1 97 ? -5.832 -13.711 -18.719 1 96.38 97 ILE A N 1
ATOM 732 C CA . ILE A 1 97 ? -4.836 -14.695 -18.297 1 96.38 97 ILE A CA 1
ATOM 733 C C . ILE A 1 97 ? -4.516 -15.633 -19.469 1 96.38 97 ILE A C 1
ATOM 735 O O . ILE A 1 97 ? -5.422 -16.141 -20.141 1 96.38 97 ILE A O 1
ATOM 739 N N . ASP A 1 98 ? -3.266 -15.688 -19.781 1 95.81 98 ASP A N 1
ATOM 740 C CA . ASP A 1 98 ? -2.777 -16.625 -20.781 1 95.81 98 ASP A CA 1
ATOM 741 C C . ASP A 1 98 ? -2.131 -17.844 -20.125 1 95.81 98 ASP A C 1
ATOM 743 O O . ASP A 1 98 ? -1.005 -17.766 -19.641 1 95.81 98 ASP A O 1
ATOM 747 N N . ALA A 1 99 ? -2.758 -19.031 -20.25 1 91.31 99 ALA A N 1
ATOM 748 C CA . ALA A 1 99 ? -2.338 -20.234 -19.531 1 91.31 99 ALA A CA 1
ATOM 749 C C . ALA A 1 99 ? -0.995 -20.734 -20.062 1 91.31 99 ALA A C 1
ATOM 751 O O . ALA A 1 99 ? -0.34 -21.562 -19.406 1 91.31 99 ALA A O 1
ATOM 752 N N . ALA A 1 100 ? -0.561 -20.281 -21.234 1 94.44 100 ALA A N 1
ATOM 753 C CA . ALA A 1 100 ? 0.73 -20.688 -21.781 1 94.44 100 ALA A CA 1
ATOM 754 C C . ALA A 1 100 ? 1.854 -19.797 -21.266 1 94.44 100 ALA A C 1
ATOM 756 O O . ALA A 1 100 ? 3.002 -20.234 -21.156 1 94.44 100 ALA A O 1
ATOM 757 N N . GLU A 1 101 ? 1.543 -18.578 -20.859 1 96.31 101 GLU A N 1
ATOM 758 C CA . GLU A 1 101 ? 2.557 -17.594 -20.469 1 96.31 101 GLU A CA 1
ATOM 759 C C . GLU A 1 101 ? 2.541 -17.359 -18.969 1 96.31 101 GLU A C 1
ATOM 761 O O . GLU A 1 101 ? 3.562 -17 -18.375 1 96.31 101 GLU A O 1
ATOM 766 N N . ASP A 1 102 ? 1.381 -17.609 -18.406 1 98.31 102 ASP A N 1
ATOM 767 C CA . ASP A 1 102 ? 1.201 -17.312 -16.984 1 98.31 102 ASP A CA 1
ATOM 768 C C . ASP A 1 102 ? 1.18 -18.594 -16.156 1 98.31 102 ASP A C 1
ATOM 770 O O . ASP A 1 102 ? 0.685 -19.625 -16.609 1 98.31 102 ASP A O 1
ATOM 774 N N . THR A 1 103 ? 1.732 -18.562 -15.016 1 98.56 103 THR A N 1
ATOM 775 C CA . THR A 1 103 ? 1.512 -19.594 -14 1 98.56 103 THR A CA 1
ATOM 776 C C . THR A 1 103 ? 0.38 -19.188 -13.062 1 98.56 103 THR A C 1
ATOM 778 O O . THR A 1 103 ? 0.359 -18.078 -12.547 1 98.56 103 THR A O 1
ATOM 781 N N . ILE A 1 104 ? -0.601 -20.062 -12.836 1 98 104 ILE A N 1
ATOM 782 C CA . ILE A 1 104 ? -1.761 -19.797 -11.992 1 98 104 ILE A CA 1
ATOM 783 C C . ILE A 1 104 ? -1.683 -20.641 -10.727 1 98 104 ILE A C 1
ATOM 785 O O . ILE A 1 104 ? -1.505 -21.859 -10.797 1 98 104 ILE A O 1
ATOM 789 N N . PHE A 1 105 ? -1.768 -19.984 -9.633 1 98 105 PHE A N 1
ATOM 790 C CA . PHE A 1 105 ? -1.855 -20.641 -8.328 1 98 105 PHE A CA 1
ATOM 791 C C . PHE A 1 105 ? -3.273 -20.562 -7.773 1 98 105 PHE A C 1
ATOM 793 O O . PHE A 1 105 ? -3.752 -19.469 -7.445 1 98 105 PHE A O 1
ATOM 800 N N . GLU A 1 106 ? -3.9 -21.688 -7.652 1 96.69 106 GLU A N 1
ATOM 801 C CA . GLU A 1 106 ? -5.277 -21.719 -7.168 1 96.69 106 GLU A CA 1
ATOM 802 C C . GLU A 1 106 ? -5.383 -22.516 -5.871 1 96.69 106 GLU A C 1
ATOM 804 O O . GLU A 1 106 ? -4.961 -23.672 -5.812 1 96.69 106 GLU A O 1
ATOM 809 N N . GLU A 1 107 ? -5.871 -21.844 -4.91 1 95.25 107 GLU A N 1
ATOM 810 C CA . GLU A 1 107 ? -6.109 -22.562 -3.664 1 95.25 107 GLU A CA 1
ATOM 811 C C . GLU A 1 107 ? -7.379 -23.406 -3.748 1 95.25 107 GLU A C 1
ATOM 813 O O . GLU A 1 107 ? -8.461 -22.875 -3.994 1 95.25 107 GLU A O 1
ATOM 818 N N . GLU A 1 108 ? -7.281 -24.656 -3.42 1 89.06 108 GLU A N 1
ATOM 819 C CA . GLU A 1 108 ? -8.359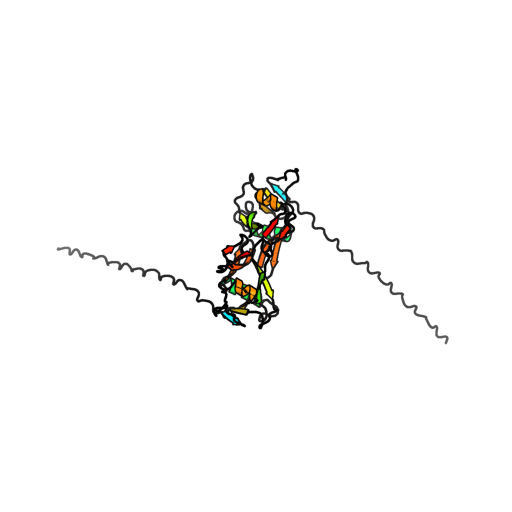 -25.609 -3.635 1 89.06 108 GLU A CA 1
ATOM 820 C C . GLU A 1 108 ? -9.539 -25.328 -2.711 1 89.06 108 GLU A C 1
ATOM 822 O O . GLU A 1 108 ? -10.695 -25.438 -3.127 1 89.06 108 GLU A O 1
ATOM 827 N N . ASP A 1 109 ? -9.305 -24.906 -1.557 1 90.12 109 ASP A N 1
ATOM 828 C CA . ASP A 1 109 ? -10.359 -24.781 -0.552 1 90.12 109 ASP A CA 1
ATOM 829 C C . ASP A 1 109 ? -11.195 -23.531 -0.788 1 90.12 109 ASP A C 1
ATOM 831 O O . ASP A 1 109 ? -12.414 -23.547 -0.616 1 90.12 109 ASP A O 1
ATOM 835 N N . THR A 1 110 ? -10.617 -22.484 -1.235 1 92.25 110 THR A N 1
ATOM 836 C CA . THR A 1 110 ? -11.32 -21.203 -1.265 1 92.25 110 THR A CA 1
ATOM 837 C C . THR A 1 110 ? -11.562 -20.75 -2.703 1 92.25 110 THR A C 1
ATOM 839 O O . THR A 1 110 ? -12.398 -19.891 -2.953 1 92.25 110 THR A O 1
ATOM 842 N N . GLY A 1 111 ? -10.711 -21.281 -3.605 1 93.19 111 GLY A N 1
ATOM 843 C CA . GLY A 1 111 ? -10.805 -20.828 -4.984 1 93.19 111 GLY A CA 1
ATOM 844 C C . GLY A 1 111 ? -10.008 -19.578 -5.254 1 93.19 111 GLY A C 1
ATOM 845 O O . GLY A 1 111 ? -10.062 -19.016 -6.352 1 93.19 111 GLY A O 1
ATOM 846 N N . ALA A 1 112 ? -9.234 -19.078 -4.344 1 96.38 112 ALA A N 1
ATOM 847 C CA . ALA A 1 112 ? -8.352 -17.938 -4.547 1 96.38 112 ALA A CA 1
ATOM 848 C C . ALA A 1 112 ? -7.309 -18.234 -5.621 1 96.38 112 ALA A C 1
ATOM 850 O O . ALA A 1 112 ? -6.688 -19.297 -5.613 1 96.38 112 ALA A O 1
ATOM 851 N N . ARG A 1 113 ? -7.105 -17.266 -6.48 1 97.5 113 ARG A N 1
ATOM 852 C CA . ARG A 1 113 ? -6.18 -17.453 -7.598 1 97.5 113 ARG A CA 1
ATOM 853 C C . ARG A 1 113 ? -5.207 -16.281 -7.695 1 97.5 113 ARG A C 1
ATOM 855 O O . ARG A 1 113 ? -5.617 -15.117 -7.688 1 97.5 113 ARG A O 1
ATOM 862 N N . VAL A 1 114 ? -3.967 -16.625 -7.781 1 98.56 114 VAL A N 1
ATOM 863 C CA . VAL A 1 114 ? -2.887 -15.672 -8.031 1 98.56 114 VAL A CA 1
ATOM 864 C C . VAL A 1 114 ? -2.172 -16.031 -9.336 1 98.56 114 VAL A C 1
ATOM 866 O O . VAL A 1 114 ? -1.89 -17.203 -9.586 1 98.56 114 VAL A O 1
ATOM 869 N N . VAL A 1 115 ? -1.896 -15.023 -10.156 1 98.69 115 VAL A N 1
ATOM 870 C CA . VAL A 1 115 ? -1.261 -15.281 -11.445 1 98.69 115 VAL A CA 1
ATOM 871 C C . VAL A 1 115 ? -0.004 -14.43 -11.586 1 98.69 115 VAL A C 1
ATOM 873 O O . VAL A 1 115 ? 0.01 -13.266 -11.172 1 98.69 115 VAL A O 1
ATOM 876 N N . MET A 1 116 ? 1.015 -15.047 -12.141 1 98.56 116 MET A N 1
ATOM 877 C CA . MET A 1 116 ? 2.277 -14.359 -12.406 1 98.56 116 MET A CA 1
ATOM 878 C C . MET A 1 116 ? 2.861 -14.789 -13.742 1 98.56 116 MET A C 1
ATOM 880 O O . MET A 1 116 ? 2.779 -15.961 -14.117 1 98.56 116 MET A O 1
ATOM 884 N N . ASP A 1 117 ? 3.494 -13.805 -14.406 1 98.12 117 ASP A N 1
ATOM 885 C CA . ASP A 1 117 ? 4.344 -14.195 -15.523 1 98.12 117 ASP A CA 1
ATOM 886 C C . ASP A 1 117 ? 5.664 -14.789 -15.023 1 98.12 117 ASP A C 1
ATOM 888 O O . ASP A 1 117 ? 5.977 -14.703 -13.836 1 98.12 117 ASP A O 1
ATOM 892 N N . LEU A 1 118 ? 6.406 -15.375 -15.914 1 97.81 118 LEU A N 1
ATOM 893 C CA . LEU A 1 118 ? 7.609 -16.109 -15.531 1 97.81 118 LEU A CA 1
ATOM 894 C C . LEU A 1 118 ? 8.641 -15.164 -14.906 1 97.81 118 LEU A C 1
ATOM 896 O O . LEU A 1 118 ? 9.188 -15.453 -13.844 1 97.81 118 LEU A O 1
ATOM 900 N N . PRO A 1 119 ? 8.977 -13.969 -15.484 1 96.19 119 PRO A N 1
ATOM 901 C CA . PRO A 1 119 ? 9.969 -13.086 -14.852 1 96.19 119 PRO A CA 1
ATOM 902 C C . PRO A 1 119 ? 9.578 -12.68 -13.43 1 96.19 119 PRO A C 1
ATOM 904 O O . PRO A 1 119 ? 10.43 -12.625 -12.547 1 96.19 119 PRO A O 1
ATOM 907 N N . SER A 1 120 ? 8.328 -12.438 -13.234 1 96.88 120 SER A N 1
ATOM 908 C CA . SER A 1 120 ? 7.863 -12.094 -11.891 1 96.88 120 SER A CA 1
ATOM 909 C C . SER A 1 120 ? 7.992 -13.281 -10.938 1 96.88 120 SER A C 1
ATOM 911 O O . SER A 1 120 ? 8.453 -13.125 -9.805 1 96.88 120 SER A O 1
ATOM 913 N N . LEU A 1 121 ? 7.551 -14.438 -11.414 1 98.25 121 LEU A N 1
ATOM 914 C CA . LEU A 1 121 ? 7.594 -15.648 -10.594 1 98.25 121 LEU A CA 1
ATOM 915 C C . LEU A 1 121 ? 9.031 -15.992 -10.211 1 98.25 121 LEU A C 1
ATOM 917 O O . LEU A 1 121 ? 9.289 -16.406 -9.078 1 98.25 121 LEU A O 1
ATOM 921 N N . GLU A 1 122 ? 9.961 -15.812 -11.07 1 96.56 122 GLU A N 1
ATOM 922 C CA . GLU A 1 122 ? 11.359 -16.109 -10.797 1 96.56 122 GLU A CA 1
ATOM 923 C C . GLU A 1 122 ? 11.898 -15.25 -9.656 1 96.56 122 GLU A C 1
ATOM 925 O O . GLU A 1 122 ? 12.719 -15.711 -8.852 1 96.56 122 GLU A O 1
ATOM 930 N N . LEU A 1 123 ? 11.391 -14.078 -9.57 1 94.38 123 LEU A N 1
ATOM 931 C CA . LEU A 1 123 ? 11.891 -13.133 -8.578 1 94.38 123 LEU A CA 1
ATOM 932 C C . LEU A 1 123 ? 11.164 -13.305 -7.25 1 94.38 123 LEU A C 1
ATOM 934 O O . LEU A 1 123 ? 11.648 -12.852 -6.211 1 94.38 123 LEU A O 1
ATOM 938 N N . LEU A 1 124 ? 10.008 -13.977 -7.277 1 96.44 124 LEU A N 1
ATOM 939 C CA . LEU A 1 124 ? 9.18 -14.031 -6.074 1 96.44 124 LEU A CA 1
ATOM 940 C C . LEU A 1 124 ? 9.031 -15.469 -5.586 1 96.44 124 LEU A C 1
ATOM 942 O O . LEU A 1 124 ? 8.344 -15.719 -4.594 1 96.44 124 LEU A O 1
ATOM 946 N N . ALA A 1 125 ? 9.625 -16.375 -6.254 1 97.31 125 ALA A N 1
ATOM 947 C CA . ALA A 1 125 ? 9.516 -17.766 -5.855 1 97.31 125 ALA A CA 1
ATOM 948 C C . ALA A 1 125 ? 9.898 -17.953 -4.391 1 97.31 125 ALA A C 1
ATOM 950 O O . ALA A 1 125 ? 10.898 -17.391 -3.926 1 97.31 125 ALA A O 1
ATOM 951 N N . GLY A 1 126 ? 9.062 -18.734 -3.672 1 97 126 GLY A N 1
ATOM 952 C CA . GLY A 1 126 ? 9.281 -18.984 -2.256 1 97 126 GLY A CA 1
ATOM 953 C C . GLY A 1 126 ? 8.617 -17.969 -1.357 1 97 126 GLY A C 1
ATOM 954 O O . GLY A 1 126 ? 8.523 -18.156 -0.145 1 97 126 GLY A O 1
ATOM 955 N N . SER A 1 127 ? 8.055 -16.891 -1.891 1 96.75 127 SER A N 1
ATOM 956 C CA . SER A 1 127 ? 7.391 -15.836 -1.123 1 96.75 127 SER A CA 1
ATOM 957 C C . SER A 1 127 ? 5.969 -16.234 -0.753 1 96.75 127 SER A C 1
ATOM 959 O O . SER A 1 127 ? 5.469 -17.266 -1.221 1 96.75 127 SER A O 1
ATOM 961 N N . LYS A 1 128 ? 5.344 -15.398 0.069 1 97.88 128 LYS A N 1
ATOM 962 C CA . LYS A 1 128 ? 3.934 -15.539 0.415 1 97.88 128 LYS A CA 1
ATOM 963 C C . LYS A 1 128 ? 3.139 -14.305 0.015 1 97.88 128 LYS A C 1
ATOM 965 O O . LYS A 1 128 ? 3.596 -13.172 0.215 1 97.88 128 LYS A O 1
ATOM 970 N N . VAL A 1 129 ? 2.008 -14.586 -0.621 1 97.69 129 VAL A N 1
ATOM 971 C CA . VAL A 1 129 ? 1.007 -13.531 -0.736 1 97.69 129 VAL A CA 1
ATOM 972 C C . VAL A 1 129 ? 0.2 -13.438 0.557 1 97.69 129 VAL A C 1
ATOM 974 O O . VAL A 1 129 ? -0.434 -14.414 0.971 1 97.69 129 VAL A O 1
ATOM 977 N N . ASP A 1 130 ? 0.267 -12.297 1.143 1 97.44 130 ASP A N 1
ATOM 978 C CA . ASP A 1 130 ? -0.428 -12.047 2.402 1 97.44 130 ASP A CA 1
ATOM 979 C C . ASP A 1 130 ? -1.444 -10.922 2.26 1 97.44 130 ASP A C 1
ATOM 981 O O . ASP A 1 130 ? -1.578 -10.328 1.186 1 97.44 130 ASP A O 1
ATOM 985 N N . TYR A 1 131 ? -2.25 -10.742 3.316 1 97.62 131 TYR A N 1
ATOM 986 C CA . TYR A 1 131 ? -3.229 -9.664 3.369 1 97.62 131 TYR A CA 1
ATOM 987 C C . TYR A 1 131 ? -3.156 -8.922 4.699 1 97.62 131 TYR A C 1
ATOM 989 O O . TYR A 1 131 ? -3.299 -9.531 5.762 1 97.62 131 TYR A O 1
ATOM 997 N N . GLU A 1 132 ? -2.826 -7.641 4.547 1 94.94 132 GLU A N 1
ATOM 998 C CA . GLU A 1 132 ? -2.797 -6.781 5.73 1 94.94 132 GLU A CA 1
ATOM 999 C C . GLU A 1 132 ? -4.078 -5.965 5.848 1 94.94 132 GLU A C 1
ATOM 1001 O O . GLU A 1 132 ? -4.512 -5.332 4.883 1 94.94 132 GLU A O 1
ATOM 1006 N N . ASN A 1 133 ? -4.684 -6.047 7.074 1 94.44 133 ASN A N 1
ATOM 1007 C CA . ASN A 1 133 ? -5.883 -5.277 7.391 1 94.44 133 ASN A CA 1
ATOM 1008 C C . ASN A 1 133 ? -5.672 -4.387 8.609 1 94.44 133 ASN A C 1
ATOM 1010 O O . ASN A 1 133 ? -5.617 -4.879 9.742 1 94.44 133 ASN A O 1
ATOM 1014 N N . GLU A 1 134 ? -5.496 -3.141 8.383 1 92.56 134 GLU A N 1
ATOM 1015 C CA . GLU A 1 134 ? -5.312 -2.141 9.43 1 92.56 134 GLU A CA 1
ATOM 1016 C C . GLU A 1 134 ? -6.43 -1.103 9.398 1 92.56 134 GLU A C 1
ATOM 1018 O O . GLU A 1 134 ? -7.207 -1.045 8.445 1 92.56 134 GLU A O 1
ATOM 1023 N N . LEU A 1 135 ? -6.52 -0.372 10.453 1 92.56 135 LEU A N 1
ATOM 1024 C CA . LEU A 1 135 ? -7.547 0.66 10.555 1 92.56 135 LEU A CA 1
ATOM 1025 C C . LEU A 1 135 ? -7.406 1.681 9.43 1 92.56 135 LEU A C 1
ATOM 1027 O O . LEU A 1 135 ? -8.406 2.168 8.898 1 92.56 135 LEU A O 1
ATOM 1031 N N . ILE A 1 136 ? -6.195 1.937 9.047 1 95 136 ILE A N 1
ATOM 1032 C CA . ILE A 1 136 ? -5.969 3.012 8.086 1 95 136 ILE A CA 1
ATOM 1033 C C . ILE A 1 136 ? -6.004 2.449 6.668 1 95 136 ILE A C 1
ATOM 1035 O O . ILE A 1 136 ? -5.855 3.195 5.695 1 95 136 ILE A O 1
ATOM 1039 N N . GLY A 1 137 ? -6.062 1.161 6.52 1 95.31 137 GLY A N 1
ATOM 1040 C CA . GLY A 1 137 ? -6.125 0.599 5.18 1 95.31 137 GLY A CA 1
ATOM 1041 C C . GLY A 1 137 ? -5.938 -0.906 5.156 1 95.31 137 GLY A C 1
ATOM 1042 O O . GLY A 1 137 ? -5.746 -1.53 6.199 1 95.31 137 GLY A O 1
ATOM 1043 N N . SER A 1 138 ? -6.133 -1.461 4.07 1 96.19 138 SER A N 1
ATOM 1044 C CA . SER A 1 138 ? -5.938 -2.883 3.807 1 96.19 138 SER A CA 1
ATOM 1045 C C . SER A 1 138 ? -5.305 -3.111 2.438 1 96.19 138 SER A C 1
ATOM 1047 O O . SER A 1 138 ? -5.543 -2.346 1.502 1 96.19 138 SER A O 1
ATOM 1049 N N . GLN A 1 139 ? -4.562 -4.117 2.35 1 94.25 139 GLN A N 1
ATOM 1050 C CA . GLN A 1 139 ? -3.926 -4.398 1.069 1 94.25 139 GLN A CA 1
ATOM 1051 C C . GLN A 1 139 ? -3.32 -5.801 1.053 1 94.25 139 GLN A C 1
ATOM 1053 O O . GLN A 1 139 ? -2.928 -6.324 2.096 1 94.25 139 GLN A O 1
ATOM 1058 N N . PHE A 1 140 ? -3.215 -6.371 -0.148 1 96.44 140 PHE A N 1
ATOM 1059 C CA . PHE A 1 140 ? -2.375 -7.543 -0.364 1 96.44 140 PHE A CA 1
ATOM 1060 C C . PHE A 1 140 ? -0.9 -7.152 -0.378 1 96.44 140 PHE A C 1
ATOM 1062 O O . PHE A 1 140 ? -0.542 -6.07 -0.841 1 96.44 140 PHE A O 1
ATOM 1069 N N . ARG A 1 141 ? -0.058 -8.062 0.17 1 94 141 ARG A N 1
ATOM 1070 C CA . ARG A 1 141 ? 1.379 -7.812 0.216 1 94 141 ARG A CA 1
ATOM 1071 C C . ARG A 1 141 ? 2.168 -9.094 -0.033 1 94 141 ARG A C 1
ATOM 1073 O O . ARG A 1 141 ? 1.691 -10.188 0.263 1 94 141 ARG A O 1
ATOM 1080 N N . ILE A 1 142 ? 3.367 -8.883 -0.604 1 95.25 142 ILE A N 1
ATOM 1081 C CA . ILE A 1 142 ? 4.324 -9.984 -0.676 1 95.25 142 ILE A CA 1
ATOM 1082 C C . ILE A 1 142 ? 5.203 -9.984 0.572 1 95.25 142 ILE A C 1
ATOM 1084 O O . ILE A 1 142 ? 5.762 -8.945 0.946 1 95.25 142 ILE A O 1
ATOM 1088 N N . VAL A 1 143 ? 5.25 -11.172 1.265 1 93.69 143 VAL A N 1
ATOM 1089 C CA . VAL A 1 143 ? 6.102 -11.25 2.445 1 93.69 143 VAL A CA 1
ATOM 1090 C C . VAL A 1 143 ? 7 -12.477 2.352 1 93.69 143 VAL A C 1
ATOM 1092 O O . VAL A 1 143 ? 6.738 -13.3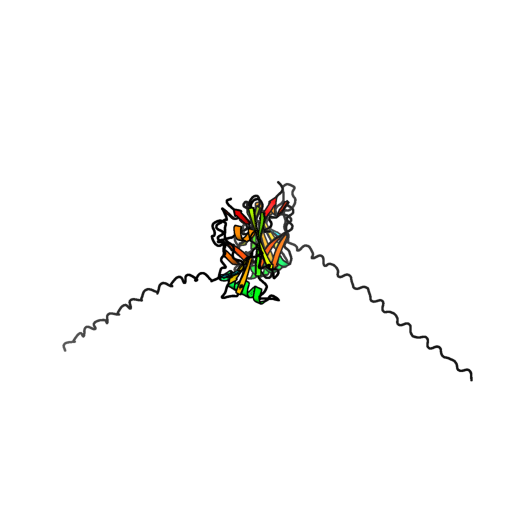91 1.562 1 93.69 143 VAL A O 1
ATOM 1095 N N . ASP A 1 144 ? 8.18 -12.508 3.055 1 94.31 144 ASP A N 1
ATOM 1096 C CA . ASP A 1 144 ? 9.109 -13.625 3.193 1 94.31 144 ASP A CA 1
ATOM 1097 C C . ASP A 1 144 ? 9.711 -14.016 1.843 1 94.31 144 ASP A C 1
ATOM 1099 O O . ASP A 1 144 ? 9.781 -15.195 1.508 1 94.31 144 ASP A O 1
ATOM 1103 N N . ASN A 1 145 ? 10.055 -13.062 1.021 1 92.56 145 ASN A N 1
ATOM 1104 C CA . ASN A 1 145 ? 10.734 -13.312 -0.247 1 92.56 145 ASN A CA 1
ATOM 1105 C C . ASN A 1 145 ? 12.188 -13.727 -0.034 1 92.56 145 ASN A C 1
ATOM 1107 O O . ASN A 1 145 ? 13.023 -12.906 0.36 1 92.56 145 ASN A O 1
ATOM 1111 N N . PRO A 1 146 ? 12.508 -14.977 -0.35 1 93.44 146 PRO A N 1
ATOM 1112 C CA . PRO A 1 146 ? 13.875 -15.445 -0.094 1 93.44 146 PRO A CA 1
ATOM 1113 C C . PRO A 1 146 ? 14.906 -14.75 -0.978 1 93.44 146 PRO A C 1
ATOM 1115 O O . PRO A 1 146 ? 16.094 -14.758 -0.657 1 93.44 146 PRO A O 1
ATOM 1118 N N . ALA A 1 147 ? 14.477 -14.242 -2.072 1 87.69 147 ALA A N 1
ATOM 1119 C CA . ALA A 1 147 ? 15.398 -13.602 -3.012 1 87.69 147 ALA A CA 1
ATOM 1120 C C . ALA A 1 14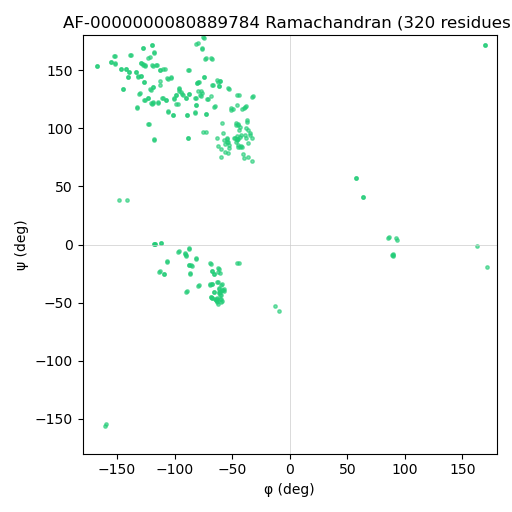7 ? 15.711 -12.172 -2.588 1 87.69 147 ALA A C 1
ATOM 1122 O O . ALA A 1 147 ? 16.641 -11.555 -3.109 1 87.69 147 ALA A O 1
ATOM 1123 N N . ALA A 1 148 ? 14.953 -11.672 -1.644 1 83.94 148 ALA A N 1
ATOM 1124 C CA . ALA A 1 148 ? 15.109 -10.273 -1.27 1 83.94 148 ALA A CA 1
ATOM 1125 C C . ALA A 1 148 ? 16.281 -10.086 -0.316 1 83.94 148 ALA A C 1
ATOM 1127 O O . ALA A 1 148 ? 16.422 -10.828 0.659 1 83.94 148 ALA A O 1
ATOM 1128 N N . THR A 1 149 ? 17.219 -9.211 -0.627 1 79.88 149 THR A N 1
ATOM 1129 C CA . THR A 1 149 ? 18.328 -8.875 0.247 1 79.88 149 THR A CA 1
ATOM 1130 C C . THR A 1 149 ? 17.969 -7.723 1.176 1 79.88 149 THR A C 1
ATOM 1132 O O . THR A 1 149 ? 18.484 -7.637 2.297 1 79.88 149 THR A O 1
ATOM 1135 N N . SER A 1 150 ? 17.281 -6.789 0.62 1 73.38 150 SER A N 1
ATOM 1136 C CA . SER A 1 150 ? 16.781 -5.668 1.4 1 73.38 150 SER A CA 1
ATOM 1137 C C . SER A 1 150 ? 15.414 -5.215 0.889 1 73.38 150 SER A C 1
ATOM 1139 O O . SER A 1 150 ? 15.07 -5.441 -0.274 1 73.38 150 SER A O 1
ATOM 1141 N N . SER A 1 151 ? 14.547 -5.023 1.871 1 67.31 151 SER A N 1
ATOM 1142 C CA . SER A 1 151 ? 13.266 -4.445 1.479 1 67.31 151 SER A CA 1
ATOM 1143 C C . SER A 1 151 ? 13.266 -2.932 1.679 1 67.31 151 SER A C 1
ATOM 1145 O O . SER A 1 151 ? 13.859 -2.422 2.629 1 67.31 151 SER A O 1
ATOM 1147 N N . CYS A 1 152 ? 12.797 -2.326 0.612 1 68.75 152 CYS A N 1
ATOM 1148 C CA . CYS A 1 152 ? 12.602 -0.895 0.815 1 68.75 152 CYS A CA 1
ATOM 1149 C C . CYS A 1 152 ? 11.562 -0.629 1.893 1 68.75 152 CYS A C 1
ATOM 1151 O O . CYS A 1 152 ? 10.734 -1.494 2.189 1 68.75 152 CYS A O 1
ATOM 1153 N N . GLY A 1 153 ? 11.758 0.352 2.703 1 64.19 153 GLY A N 1
ATOM 1154 C CA . GLY A 1 153 ? 10.898 0.715 3.812 1 64.19 153 GLY A CA 1
ATOM 1155 C C . GLY A 1 153 ? 9.422 0.723 3.445 1 64.19 153 GLY A C 1
ATOM 1156 O O . GLY A 1 153 ? 8.562 0.65 4.32 1 64.19 153 GLY A O 1
ATOM 1157 N N . CYS A 1 154 ? 9.094 0.736 2.107 1 66.44 154 CYS A N 1
ATOM 1158 C CA . CYS A 1 154 ? 7.691 0.868 1.732 1 66.44 154 CYS A CA 1
ATOM 1159 C C . CYS A 1 154 ? 7.004 -0.491 1.715 1 66.44 154 CYS A C 1
ATOM 1161 O O . CYS A 1 154 ? 5.773 -0.568 1.748 1 66.44 154 CYS A O 1
ATOM 1163 N N . GLY A 1 155 ? 7.734 -1.518 1.669 1 69.62 155 GLY A N 1
ATOM 1164 C CA . GLY A 1 155 ? 7.188 -2.863 1.719 1 69.62 155 GLY A CA 1
ATOM 1165 C C . GLY A 1 155 ? 6.828 -3.412 0.352 1 69.62 155 GLY A C 1
ATOM 1166 O O . GLY A 1 155 ? 6.527 -4.602 0.214 1 69.62 155 GLY A O 1
ATOM 1167 N N . ALA A 1 156 ? 6.855 -2.568 -0.742 1 74.69 156 ALA A N 1
ATOM 1168 C CA . ALA A 1 156 ? 6.465 -3.021 -2.074 1 74.69 156 ALA A CA 1
ATOM 1169 C C . ALA A 1 156 ? 7.664 -3.076 -3.012 1 74.69 156 ALA A C 1
ATOM 1171 O O . ALA A 1 156 ? 7.527 -3.414 -4.188 1 74.69 156 ALA A O 1
ATOM 1172 N N . SER A 1 157 ? 8.82 -2.74 -2.477 1 72.62 157 SER A N 1
ATOM 1173 C CA . SER A 1 157 ? 10.07 -2.736 -3.238 1 72.62 157 SER A CA 1
ATOM 1174 C C . SER A 1 157 ? 11.164 -3.506 -2.508 1 72.62 157 SER A C 1
ATOM 1176 O O . SER A 1 157 ? 11.188 -3.545 -1.276 1 72.62 157 SER A O 1
ATOM 1178 N N . PHE A 1 158 ? 12.031 -4.188 -3.377 1 75.75 158 PHE A N 1
ATOM 1179 C CA . PHE A 1 158 ? 13.086 -5.02 -2.801 1 75.75 158 PHE A CA 1
ATOM 1180 C C . PHE A 1 158 ? 14.281 -5.109 -3.744 1 75.75 158 PHE A C 1
ATOM 1182 O O . PHE A 1 158 ? 14.164 -4.809 -4.934 1 75.75 158 PHE A O 1
ATOM 1189 N N . ASP A 1 159 ? 15.391 -5.387 -3.086 1 76.25 159 ASP A N 1
ATOM 1190 C CA . ASP A 1 159 ? 16.594 -5.68 -3.844 1 76.25 159 ASP A CA 1
ATOM 1191 C C . ASP A 1 159 ? 16.891 -7.18 -3.865 1 76.25 159 ASP A C 1
ATOM 1193 O O . ASP A 1 159 ? 16.422 -7.918 -2.99 1 76.25 159 ASP A O 1
ATOM 1197 N N . VAL A 1 160 ? 17.438 -7.645 -5.121 1 75 160 VAL A N 1
ATOM 1198 C CA . VAL A 1 160 ? 17.766 -9.062 -5.223 1 75 160 VAL A CA 1
ATOM 1199 C C . VAL A 1 160 ? 19.281 -9.227 -5.34 1 75 160 VAL A C 1
ATOM 1201 O O . VAL A 1 160 ? 19.969 -8.367 -5.91 1 75 160 VAL A O 1
ATOM 1204 N N . LYS A 1 161 ? 19.844 -10.203 -4.633 1 64.56 161 LYS A N 1
ATOM 1205 C CA . LYS A 1 161 ? 21.25 -10.562 -4.781 1 64.56 161 LYS A CA 1
ATOM 1206 C C . LYS A 1 161 ? 21.5 -11.289 -6.102 1 64.56 161 LYS A C 1
ATOM 1208 O O . LYS A 1 161 ? 20.828 -12.273 -6.41 1 64.56 161 LYS A O 1
ATOM 1213 N N . PHE A 1 162 ? 21.953 -10.609 -7.219 1 51.09 162 PHE A N 1
ATOM 1214 C CA . PHE A 1 162 ? 22.312 -11.383 -8.406 1 51.09 162 PHE A CA 1
ATOM 1215 C C . PHE A 1 162 ? 23.578 -12.188 -8.18 1 51.09 162 PHE A C 1
ATOM 1217 O O . PHE A 1 162 ? 24.453 -11.766 -7.426 1 51.09 162 PHE A O 1
ATOM 1224 N N . MET B 1 1 ? -73.75 24.734 -54.875 1 28.67 1 MET B N 1
ATOM 1225 C CA . MET B 1 1 ? -73.375 24.266 -53.531 1 28.67 1 MET B CA 1
ATOM 1226 C C . MET B 1 1 ? -71.875 24.297 -53.375 1 28.67 1 MET B C 1
ATOM 1228 O O . MET B 1 1 ? -71.125 23.438 -53.906 1 28.67 1 MET B O 1
ATOM 1232 N N . ALA B 1 2 ? -71.312 25.578 -53.406 1 35.38 2 ALA B N 1
ATOM 1233 C CA . ALA B 1 2 ? -69.938 26.016 -53.406 1 35.38 2 ALA B CA 1
ATOM 1234 C C . ALA B 1 2 ? -69.188 25.609 -52.094 1 35.38 2 ALA B C 1
ATOM 1236 O O . ALA B 1 2 ? -69.688 25.906 -51 1 35.38 2 ALA B O 1
ATOM 1237 N N . SER B 1 3 ? -68.5 24.391 -52.094 1 35.69 3 SER B N 1
ATOM 1238 C CA . SER B 1 3 ? -67.75 23.719 -51.031 1 35.69 3 SER B CA 1
ATOM 1239 C C . SER B 1 3 ? -66.562 24.562 -50.594 1 35.69 3 SER B C 1
ATOM 1241 O O . SER B 1 3 ? -65.75 24.938 -51.406 1 35.69 3 SER B O 1
ATOM 1243 N N . THR B 1 4 ? -66.812 25.516 -49.656 1 41.09 4 THR B N 1
ATOM 1244 C CA . THR B 1 4 ? -65.812 26.391 -48.969 1 41.09 4 THR B CA 1
ATOM 1245 C C . THR B 1 4 ? -64.688 25.562 -48.312 1 41.09 4 THR B C 1
ATOM 1247 O O . THR B 1 4 ? -65 24.688 -47.5 1 41.09 4 THR B O 1
ATOM 1250 N N . PHE B 1 5 ? -63.625 25.266 -49.094 1 40.25 5 PHE B N 1
ATOM 1251 C CA . PHE B 1 5 ? -62.406 24.562 -48.688 1 40.25 5 PHE B CA 1
ATOM 1252 C C . PHE B 1 5 ? -61.688 25.312 -47.562 1 40.25 5 PHE B C 1
ATOM 1254 O O . PHE B 1 5 ? -61.25 26.453 -47.781 1 40.25 5 PHE B O 1
ATOM 1261 N N . LEU B 1 6 ? -62.188 25.266 -46.312 1 39.81 6 LEU B N 1
ATOM 1262 C CA . LEU B 1 6 ? -61.531 25.859 -45.156 1 39.81 6 LEU B CA 1
ATOM 1263 C C . LEU B 1 6 ? -60.094 25.344 -45.031 1 39.81 6 LEU B C 1
ATOM 1265 O O . LEU B 1 6 ? -59.875 24.125 -44.969 1 39.81 6 LEU B O 1
ATOM 1269 N N . ARG B 1 7 ? -59.125 26.047 -45.625 1 38.47 7 ARG B N 1
ATOM 1270 C CA . ARG B 1 7 ? -57.688 25.797 -45.562 1 38.47 7 ARG B CA 1
ATOM 1271 C C . ARG B 1 7 ? -57.188 25.781 -44.125 1 38.47 7 ARG B C 1
ATOM 1273 O O . ARG B 1 7 ? -57.312 26.781 -43.406 1 38.47 7 ARG B O 1
ATOM 1280 N N . CYS B 1 8 ? -57.219 24.641 -43.344 1 42.16 8 CYS B N 1
ATOM 1281 C CA . CYS B 1 8 ? -56.656 24.406 -42.031 1 42.16 8 CYS B CA 1
ATOM 1282 C C . CYS B 1 8 ? -55.188 24.766 -41.969 1 42.16 8 CYS B C 1
ATOM 1284 O O . CYS B 1 8 ? -54.375 24.234 -42.719 1 42.16 8 CYS B O 1
ATOM 1286 N N . TYR B 1 9 ? -54.812 26.016 -41.719 1 38 9 TYR B N 1
ATOM 1287 C CA . TYR B 1 9 ? -53.438 26.406 -41.562 1 38 9 TYR B CA 1
ATOM 1288 C C . TYR B 1 9 ? -52.781 25.641 -40.406 1 38 9 TYR B C 1
ATOM 1290 O O . TYR B 1 9 ? -53.375 25.516 -39.344 1 38 9 TYR B O 1
ATOM 1298 N N . PRO B 1 10 ? -51.938 24.641 -40.656 1 40.22 10 PRO B N 1
ATOM 1299 C CA . PRO B 1 10 ? -51.25 23.891 -39.625 1 40.22 10 PRO B CA 1
ATOM 1300 C C . PRO B 1 10 ? -50.531 24.781 -38.625 1 40.22 10 PRO B C 1
ATOM 1302 O O . PRO B 1 10 ? -50.125 25.891 -38.969 1 40.22 10 PRO B O 1
ATOM 1305 N N . ALA B 1 11 ? -50.938 24.766 -37.344 1 41.62 11 ALA B N 1
ATOM 1306 C CA . ALA B 1 11 ? -50.344 25.422 -36.156 1 41.62 11 ALA B CA 1
ATOM 1307 C C . ALA B 1 11 ? -48.844 25.188 -36.125 1 41.62 11 ALA B C 1
ATOM 1309 O O . ALA B 1 11 ? -48.375 24.078 -36.344 1 41.62 11 ALA B O 1
ATOM 1310 N N . ARG B 1 12 ? -48 26.188 -36.469 1 37.34 12 ARG B N 1
ATOM 1311 C CA . ARG B 1 12 ? -46.562 26.219 -36.312 1 37.34 12 ARG B CA 1
ATOM 1312 C C . ARG B 1 12 ? -46.156 25.781 -34.906 1 37.34 12 ARG B C 1
ATOM 1314 O O . ARG B 1 12 ? -46.625 26.328 -33.906 1 37.34 12 ARG B O 1
ATOM 1321 N N . ARG B 1 13 ? -45.875 24.453 -34.688 1 40.31 13 ARG B N 1
ATOM 1322 C CA . ARG B 1 13 ? -45.281 23.984 -33.438 1 40.31 13 ARG B CA 1
ATOM 1323 C C . ARG B 1 13 ? -44.094 24.828 -33.062 1 40.31 13 ARG B C 1
ATOM 1325 O O . ARG B 1 13 ? -43.156 25.016 -33.844 1 40.31 13 ARG B O 1
ATOM 1332 N N . LEU B 1 14 ? -44.312 25.859 -32.281 1 44.03 14 LEU B N 1
ATOM 1333 C CA . LEU B 1 14 ? -43.188 26.578 -31.672 1 44.03 14 LEU B CA 1
ATOM 1334 C C . LEU B 1 14 ? -42.125 25.609 -31.141 1 44.03 14 LEU B C 1
ATOM 1336 O O . LEU B 1 14 ? -42.438 24.688 -30.406 1 44.03 14 LEU B O 1
ATOM 1340 N N . LEU B 1 15 ? -41.125 25.312 -31.922 1 43.75 15 LEU B N 1
ATOM 1341 C CA . LEU B 1 15 ? -39.938 24.594 -31.484 1 43.75 15 LEU B CA 1
ATOM 1342 C C . LEU B 1 15 ? -39.406 25.156 -30.156 1 43.75 15 LEU B C 1
ATOM 1344 O O . LEU B 1 15 ? -39.125 26.359 -30.062 1 43.75 15 LEU B O 1
ATOM 1348 N N . SER B 1 16 ? -39.875 24.594 -29.047 1 45 16 SER B N 1
ATOM 1349 C CA . SER B 1 16 ? -39.281 24.922 -2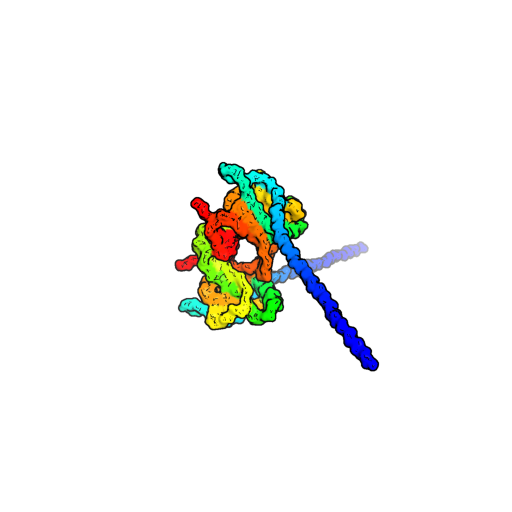7.75 1 45 16 SER B CA 1
ATOM 1350 C C . SER B 1 16 ? -37.75 24.875 -27.828 1 45 16 SER B C 1
ATOM 1352 O O . SER B 1 16 ? -37.188 23.875 -28.25 1 45 16 SER B O 1
ATOM 1354 N N . LEU B 1 17 ? -37.156 26.016 -28.203 1 45.53 17 LEU B N 1
ATOM 1355 C CA . LEU B 1 17 ? -35.719 26.125 -28.047 1 45.53 17 LEU B CA 1
ATOM 1356 C C . LEU B 1 17 ? -35.281 25.609 -26.672 1 45.53 17 LEU B C 1
ATOM 1358 O O . LEU B 1 17 ? -35.719 26.141 -25.641 1 45.53 17 LEU B O 1
ATOM 1362 N N . SER B 1 18 ? -35.094 24.297 -26.547 1 47.69 18 SER B N 1
ATOM 1363 C CA . SER B 1 18 ? -34.469 23.734 -25.344 1 47.69 18 SER B CA 1
ATOM 1364 C C . SER B 1 18 ? -33.25 24.547 -24.906 1 47.69 18 SER B C 1
ATOM 1366 O O . SER B 1 18 ? -32.406 24.875 -25.734 1 47.69 18 SER B O 1
ATOM 1368 N N . LEU B 1 19 ? -33.5 25.453 -23.891 1 49.72 19 LEU B N 1
ATOM 1369 C CA . LEU B 1 19 ? -32.375 26.125 -23.25 1 49.72 19 LEU B CA 1
ATOM 1370 C C . LEU B 1 19 ? -31.188 25.188 -23.094 1 49.72 19 LEU B C 1
ATOM 1372 O O . LEU B 1 19 ? -31.359 23.984 -22.859 1 49.72 19 LEU B O 1
ATOM 1376 N N . PRO B 1 20 ? -30.016 25.562 -23.734 1 47.97 20 PRO B N 1
ATOM 1377 C CA . PRO B 1 20 ? -28.844 24.703 -23.578 1 47.97 20 PRO B CA 1
ATOM 1378 C C . PRO B 1 20 ? -28.609 24.281 -22.141 1 47.97 20 PRO B C 1
ATOM 1380 O O . PRO B 1 20 ? -29.031 24.984 -21.219 1 47.97 20 PRO B O 1
ATOM 1383 N N . PRO B 1 21 ? -28.438 22.984 -21.875 1 47.97 21 PRO B N 1
ATOM 1384 C CA . PRO B 1 21 ? -28.172 22.516 -20.516 1 47.97 21 PRO B CA 1
ATOM 1385 C C . PRO B 1 21 ? -27.188 23.422 -19.75 1 47.97 21 PRO B C 1
ATOM 1387 O O . PRO B 1 21 ? -26.328 24.062 -20.375 1 47.97 21 PRO B O 1
ATOM 1390 N N . ARG B 1 22 ? -27.562 24.078 -18.656 1 43.88 22 ARG B N 1
ATOM 1391 C CA . ARG B 1 22 ? -26.703 24.828 -17.734 1 43.88 22 ARG B CA 1
ATOM 1392 C C . ARG B 1 22 ? -25.359 24.141 -17.547 1 43.88 22 ARG B C 1
ATOM 1394 O O . ARG B 1 22 ? -25.312 22.938 -17.281 1 43.88 22 ARG B O 1
ATOM 1401 N N . ALA B 1 23 ? -24.312 24.656 -18.094 1 42.03 23 ALA B N 1
ATOM 1402 C CA . ALA B 1 23 ? -22.953 24.203 -17.797 1 42.03 23 ALA B CA 1
ATOM 1403 C C . ALA B 1 23 ? -22.781 23.875 -16.328 1 42.03 23 ALA B C 1
ATOM 1405 O O . ALA B 1 23 ? -23.141 24.688 -15.461 1 42.03 23 ALA B O 1
ATOM 1406 N N . ARG B 1 24 ? -22.938 22.672 -15.914 1 42.69 24 ARG B N 1
ATOM 1407 C CA . ARG B 1 24 ? -22.547 22.297 -14.555 1 42.69 24 ARG B CA 1
ATOM 1408 C C . ARG B 1 24 ? -21.266 23 -14.133 1 42.69 24 ARG B C 1
ATOM 1410 O O . ARG B 1 24 ? -20.234 22.844 -14.789 1 42.69 24 ARG B O 1
ATOM 1417 N N . ALA B 1 25 ? -21.359 24.141 -13.523 1 42.38 25 ALA B N 1
ATOM 1418 C CA . ALA B 1 25 ? -20.188 24.766 -12.898 1 42.38 25 ALA B CA 1
ATOM 1419 C C . ALA B 1 25 ? -19.297 23.719 -12.25 1 42.38 25 ALA B C 1
ATOM 1421 O O . ALA B 1 25 ? -19.766 22.828 -11.547 1 42.38 25 ALA B O 1
ATOM 1422 N N . LEU B 1 26 ? -18.25 23.344 -12.891 1 43.69 26 LEU B N 1
ATOM 1423 C CA . LEU B 1 26 ? -17.25 22.578 -12.18 1 43.69 26 LEU B CA 1
ATOM 1424 C C . LEU B 1 26 ? -17.047 23.125 -10.766 1 43.69 26 LEU B C 1
ATOM 1426 O O . LEU B 1 26 ? -16.641 24.266 -10.586 1 43.69 26 LEU B O 1
ATOM 1430 N N . HIS B 1 27 ? -17.953 22.828 -9.82 1 40.31 27 HIS B N 1
ATOM 1431 C CA . HIS B 1 27 ? -17.703 23.172 -8.422 1 40.31 27 HIS B CA 1
ATOM 1432 C C . HIS B 1 27 ? -16.234 23.016 -8.078 1 40.31 27 HIS B C 1
ATOM 1434 O O . HIS B 1 27 ? -15.695 21.906 -8.078 1 40.31 27 HIS B O 1
ATOM 1440 N N . THR B 1 28 ? -15.445 23.922 -8.508 1 41.41 28 THR B N 1
ATOM 1441 C CA . THR B 1 28 ? -14.094 23.969 -7.961 1 41.41 28 THR B CA 1
ATOM 1442 C C . THR B 1 28 ? -14.117 23.766 -6.445 1 41.41 28 THR B C 1
ATOM 1444 O O . THR B 1 28 ? -14.773 24.516 -5.727 1 41.41 28 THR B O 1
ATOM 1447 N N . THR B 1 29 ? -14.148 22.562 -5.91 1 47.44 29 THR B N 1
ATOM 1448 C CA . THR B 1 29 ? -14.031 22.312 -4.477 1 47.44 29 THR B CA 1
ATOM 1449 C C . THR B 1 29 ? -13.094 23.328 -3.824 1 47.44 29 THR B C 1
ATOM 1451 O O . THR B 1 29 ? -11.945 23.484 -4.246 1 47.44 29 THR B O 1
ATOM 1454 N N . ALA B 1 30 ? -13.633 24.391 -3.289 1 50.06 30 ALA B N 1
ATOM 1455 C CA . ALA B 1 30 ? -12.922 25.391 -2.504 1 50.06 30 ALA B CA 1
ATOM 1456 C C . ALA B 1 30 ? -11.781 24.766 -1.709 1 50.06 30 ALA B C 1
ATOM 1458 O O . ALA B 1 30 ? -11.898 23.641 -1.231 1 50.06 30 ALA B O 1
ATOM 1459 N N . PRO B 1 31 ? -10.547 25.344 -1.886 1 56.72 31 PRO B N 1
ATOM 1460 C CA . PRO B 1 31 ? -9.438 24.812 -1.08 1 56.72 31 PRO B CA 1
ATOM 1461 C C . PRO B 1 31 ? -9.828 24.609 0.381 1 56.72 31 PRO B C 1
ATOM 1463 O O . PRO B 1 31 ? -10.5 25.453 0.977 1 56.72 31 PRO B O 1
ATOM 1466 N N . ARG B 1 32 ? -10.078 23.344 0.849 1 66.94 32 ARG B N 1
ATOM 1467 C CA . ARG B 1 32 ? -10.43 23.047 2.236 1 66.94 32 ARG B CA 1
ATOM 1468 C C . ARG B 1 32 ? -9.438 23.688 3.197 1 66.94 32 ARG B C 1
ATOM 1470 O O . ARG B 1 32 ? -8.219 23.594 3.002 1 66.94 32 ARG B O 1
ATOM 1477 N N . PHE B 1 33 ? -9.93 24.594 4.035 1 84.56 33 PHE B N 1
ATOM 1478 C CA . PHE B 1 33 ? -9.148 25.375 4.992 1 84.56 33 PHE B CA 1
ATOM 1479 C C . PHE B 1 33 ? -8.547 24.469 6.059 1 84.56 33 PHE B C 1
ATOM 1481 O O . PHE B 1 33 ? -9.234 23.609 6.617 1 84.56 33 PHE B O 1
ATOM 1488 N N . LEU B 1 34 ? -7.152 24.422 6.137 1 93.12 34 LEU B N 1
ATOM 1489 C CA . LEU B 1 34 ? -6.441 23.672 7.164 1 93.12 34 LEU B CA 1
ATOM 1490 C C . LEU B 1 34 ? -6.023 24.578 8.312 1 93.12 34 LEU B C 1
ATOM 1492 O O . LEU B 1 34 ? -5.48 25.672 8.086 1 93.12 34 LEU B O 1
ATOM 1496 N N . HIS B 1 35 ? -6.492 24.281 9.539 1 95.38 35 HIS B N 1
ATOM 1497 C CA . HIS B 1 35 ? -5.848 24.859 10.719 1 95.38 35 HIS B CA 1
ATOM 1498 C C . HIS B 1 35 ? -4.477 24.234 10.953 1 95.38 35 HIS B C 1
ATOM 1500 O O . HIS B 1 35 ? -4.359 23.016 11.109 1 95.38 35 HIS B O 1
ATOM 1506 N N . ILE B 1 36 ? -3.447 25.109 11.031 1 97.06 36 ILE B N 1
ATOM 1507 C CA . ILE B 1 36 ? -2.09 24.578 11.117 1 97.06 36 ILE B CA 1
ATOM 1508 C C . ILE B 1 36 ? -1.483 24.922 12.477 1 97.06 36 ILE B C 1
ATOM 1510 O O . ILE B 1 36 ? -1.442 26.094 12.859 1 97.06 36 ILE B O 1
ATOM 1514 N N . THR B 1 37 ? -1.079 23.922 13.203 1 96.94 37 THR B N 1
ATOM 1515 C CA . THR B 1 37 ? -0.33 24.094 14.445 1 96.94 37 THR B CA 1
ATOM 1516 C C . THR B 1 37 ? 1.17 23.969 14.195 1 96.94 37 THR B C 1
ATOM 1518 O O . THR B 1 37 ? 1.611 23.062 13.492 1 96.94 37 THR B O 1
ATOM 1521 N N . ASN B 1 38 ? 1.94 24.891 14.758 1 98.06 38 ASN B N 1
ATOM 1522 C CA . ASN B 1 38 ? 3.385 24.953 14.57 1 98.06 38 ASN B CA 1
ATOM 1523 C C . ASN B 1 38 ? 3.754 25.078 13.094 1 98.06 38 ASN B C 1
ATOM 1525 O O . ASN B 1 38 ? 4.516 24.266 12.57 1 98.06 38 ASN B O 1
ATOM 1529 N N . PRO B 1 39 ? 3.225 26.125 12.477 1 98.12 39 PRO B N 1
ATOM 1530 C CA . PRO B 1 39 ? 3.529 26.328 11.055 1 98.12 39 PRO B CA 1
ATOM 1531 C C . PRO B 1 39 ? 5.02 26.516 10.797 1 98.12 39 PRO B C 1
ATOM 1533 O O . PRO B 1 39 ? 5.723 27.125 11.602 1 98.12 39 PRO B O 1
ATOM 1536 N N . GLN B 1 40 ? 5.492 25.922 9.68 1 98 40 GLN B N 1
ATOM 1537 C CA . GLN B 1 40 ? 6.895 26 9.289 1 98 40 GLN B CA 1
ATOM 1538 C C . GLN B 1 40 ? 7.051 26.688 7.938 1 98 40 GLN B C 1
ATOM 1540 O O . GLN B 1 40 ? 6.105 26.734 7.148 1 98 40 GLN B O 1
ATOM 1545 N N . THR B 1 41 ? 8.195 27.266 7.758 1 97.94 41 THR B N 1
ATOM 1546 C CA . THR B 1 41 ? 8.516 27.922 6.492 1 97.94 41 THR B CA 1
ATOM 1547 C C . THR B 1 41 ? 9.828 27.375 5.926 1 97.94 41 THR B C 1
ATOM 1549 O O . THR B 1 41 ? 10.656 26.844 6.668 1 97.94 41 THR B O 1
ATOM 1552 N N . ASP B 1 42 ? 9.938 27.453 4.668 1 95.94 42 ASP B N 1
ATOM 1553 C CA . ASP B 1 42 ? 11.227 27.141 4.066 1 95.94 42 ASP B CA 1
ATOM 1554 C C . ASP B 1 42 ? 12.227 28.266 4.293 1 95.94 42 ASP B C 1
ATOM 1556 O O . ASP B 1 42 ? 11.914 29.266 4.949 1 95.94 42 ASP B O 1
ATOM 1560 N N . PRO B 1 43 ? 13.492 28.125 3.834 1 94.81 43 PRO B N 1
ATOM 1561 C CA . PRO B 1 43 ? 14.508 29.156 4.078 1 94.81 43 PRO B CA 1
ATOM 1562 C C . PRO B 1 43 ? 14.133 30.5 3.469 1 94.81 43 PRO B C 1
ATOM 1564 O O . PRO B 1 43 ? 14.57 31.547 3.961 1 94.81 43 PRO B O 1
ATOM 1567 N N . ASP B 1 44 ? 13.328 30.516 2.486 1 95.94 44 ASP B N 1
ATOM 1568 C CA . ASP B 1 44 ? 12.914 31.734 1.804 1 95.94 44 ASP B CA 1
ATOM 1569 C C . ASP B 1 44 ? 11.688 32.375 2.48 1 95.94 44 ASP B C 1
ATOM 1571 O O . ASP B 1 44 ? 11.188 33.406 2.043 1 95.94 44 ASP B O 1
ATOM 1575 N N . GLY B 1 45 ? 11.18 31.75 3.465 1 96.31 45 GLY B N 1
ATOM 1576 C CA . GLY B 1 45 ? 10.062 32.281 4.219 1 96.31 45 GLY B CA 1
ATOM 1577 C C . GLY B 1 45 ? 8.711 31.812 3.695 1 96.31 45 GLY B C 1
ATOM 1578 O O . GLY B 1 45 ? 7.668 32.281 4.141 1 96.31 45 GLY B O 1
ATOM 1579 N N . ASN B 1 46 ? 8.719 30.938 2.736 1 96.56 46 ASN B N 1
ATOM 1580 C CA . ASN B 1 46 ? 7.469 30.406 2.213 1 96.56 46 ASN B CA 1
ATOM 1581 C C . ASN B 1 46 ? 6.902 29.312 3.113 1 96.56 46 ASN B C 1
ATOM 1583 O O . ASN B 1 46 ? 7.652 28.484 3.629 1 96.56 46 ASN B O 1
ATOM 1587 N N . PRO B 1 47 ? 5.609 29.359 3.262 1 97.25 47 PRO B N 1
ATOM 1588 C CA . PRO B 1 47 ? 5.008 28.359 4.145 1 97.25 47 PRO B CA 1
ATOM 1589 C C . PRO B 1 47 ? 5.121 26.938 3.594 1 97.25 47 PRO B C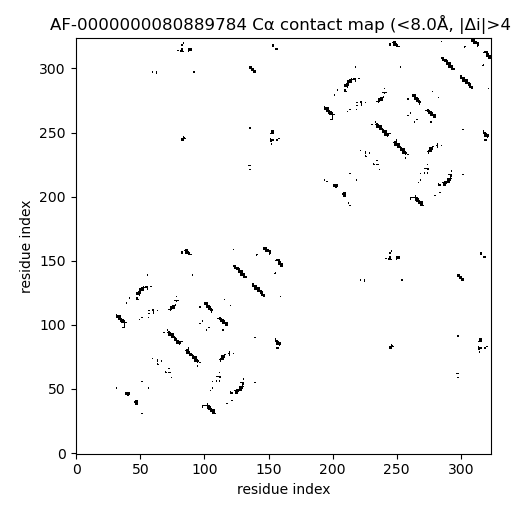 1
ATOM 1591 O O . PRO B 1 47 ? 4.953 26.719 2.391 1 97.25 47 PRO B O 1
ATOM 1594 N N . LEU B 1 48 ? 5.461 25.969 4.438 1 97.94 48 LEU B N 1
ATOM 1595 C CA . LEU B 1 48 ? 5.414 24.547 4.125 1 97.94 48 LEU B CA 1
ATOM 1596 C C . LEU B 1 48 ? 4.047 23.969 4.461 1 97.94 48 LEU B C 1
ATOM 1598 O O . LEU B 1 48 ? 3.686 23.859 5.633 1 97.94 48 LEU B O 1
ATOM 1602 N N . THR B 1 49 ? 3.33 23.594 3.406 1 97.94 49 THR B N 1
ATOM 1603 C CA . THR B 1 49 ? 1.98 23.094 3.633 1 97.94 49 THR B CA 1
ATOM 1604 C C . THR B 1 49 ? 1.7 21.875 2.744 1 97.94 49 THR B C 1
ATOM 1606 O O . THR B 1 49 ? 2.441 21.609 1.797 1 97.94 49 THR B O 1
ATOM 1609 N N . ILE B 1 50 ? 0.629 21.141 3.152 1 98 50 ILE B N 1
ATOM 1610 C CA . ILE B 1 50 ? 0.094 20.031 2.352 1 98 50 ILE B CA 1
ATOM 1611 C C . ILE B 1 50 ? -1.408 20.234 2.154 1 98 50 ILE B C 1
ATOM 1613 O O . ILE B 1 50 ? -2.01 21.125 2.748 1 98 50 ILE B O 1
ATOM 1617 N N . SER B 1 51 ? -1.939 19.438 1.284 1 97.5 51 SER B N 1
ATOM 1618 C CA . SER B 1 51 ? -3.391 19.375 1.146 1 97.5 51 SER B CA 1
ATOM 1619 C C . SER B 1 51 ? -3.92 17.984 1.513 1 97.5 51 SER B C 1
ATOM 1621 O O . SER B 1 51 ? -3.178 17 1.476 1 97.5 51 SER B O 1
ATOM 1623 N N . ILE B 1 52 ? -5.145 17.984 1.911 1 97.88 52 ILE B N 1
ATOM 1624 C CA . ILE B 1 52 ? -5.875 16.75 2.168 1 97.88 52 ILE B CA 1
ATOM 1625 C C . ILE B 1 52 ? -7.094 16.672 1.251 1 97.88 52 ILE B C 1
ATOM 1627 O O . ILE B 1 52 ? -7.949 17.547 1.268 1 97.88 52 ILE B O 1
ATOM 1631 N N . THR B 1 53 ? -7.176 15.602 0.416 1 97.44 53 THR B N 1
ATOM 1632 C CA . THR B 1 53 ? -8.305 15.477 -0.502 1 97.44 53 THR B CA 1
ATOM 1633 C C . THR B 1 53 ? -9.594 15.211 0.263 1 97.44 53 THR B C 1
ATOM 1635 O O . THR B 1 53 ? -9.562 14.75 1.407 1 97.44 53 THR B O 1
ATOM 1638 N N . PRO B 1 54 ? -10.742 15.477 -0.405 1 96.5 54 PRO B N 1
ATOM 1639 C CA . PRO B 1 54 ? -12.023 15.188 0.249 1 96.5 54 PRO B CA 1
ATOM 1640 C C . PRO B 1 54 ? -12.156 13.711 0.64 1 96.5 54 PRO B C 1
ATOM 1642 O O . PRO B 1 54 ? -12.656 13.406 1.725 1 96.5 54 PRO B O 1
ATOM 1645 N N . ALA B 1 55 ? -11.703 12.812 -0.192 1 97.06 55 ALA B N 1
ATOM 1646 C CA . ALA B 1 55 ? -11.766 11.383 0.1 1 97.06 55 ALA B CA 1
ATOM 1647 C C . ALA B 1 55 ? -10.93 11.031 1.33 1 97.06 55 ALA B C 1
ATOM 1649 O O . ALA B 1 55 ? -11.391 10.305 2.213 1 97.06 55 ALA B O 1
ATOM 1650 N N . ALA B 1 56 ? -9.734 11.555 1.367 1 98.12 56 ALA B N 1
ATOM 1651 C CA . ALA B 1 56 ? -8.859 11.281 2.504 1 98.12 56 ALA B CA 1
ATOM 1652 C C . ALA B 1 56 ? -9.414 11.891 3.785 1 98.12 56 ALA B C 1
ATOM 1654 O O . ALA B 1 56 ? -9.383 11.266 4.848 1 98.12 56 ALA B O 1
ATOM 1655 N N . SER B 1 57 ? -9.922 13.07 3.646 1 97.38 57 SER B N 1
ATOM 1656 C CA . SER B 1 57 ? -10.477 13.766 4.805 1 97.38 57 SER B CA 1
ATOM 1657 C C . SER B 1 57 ? -11.664 13.008 5.387 1 97.38 57 SER B C 1
ATOM 1659 O O . SER B 1 57 ? -11.742 12.797 6.598 1 97.38 57 SER B O 1
ATOM 1661 N N . THR B 1 58 ? -12.531 12.664 4.57 1 96.62 58 THR B N 1
ATOM 1662 C CA . THR B 1 58 ? -13.719 11.93 4.996 1 96.62 58 THR B CA 1
ATOM 1663 C C . THR B 1 58 ? -13.336 10.609 5.66 1 96.62 58 THR B C 1
ATOM 1665 O O . THR B 1 58 ? -13.781 10.312 6.77 1 96.62 58 THR B O 1
ATOM 1668 N N . ARG B 1 59 ? -12.484 9.859 5.023 1 97.88 59 ARG B N 1
ATOM 1669 C CA . ARG B 1 59 ? -12.07 8.562 5.562 1 97.88 59 ARG B CA 1
ATOM 1670 C C . ARG B 1 59 ? -11.328 8.734 6.879 1 97.88 59 ARG B C 1
ATOM 1672 O O . ARG B 1 59 ? -11.586 8.008 7.84 1 97.88 59 ARG B O 1
ATOM 1679 N N . LEU B 1 60 ? -10.414 9.625 6.895 1 97.81 60 LEU B N 1
ATOM 1680 C CA . LEU B 1 60 ? -9.609 9.844 8.094 1 97.81 60 LEU B CA 1
ATOM 1681 C C . LEU B 1 60 ? -10.492 10.273 9.266 1 97.81 60 LEU B C 1
ATOM 1683 O O . LEU B 1 60 ? -10.297 9.82 10.391 1 97.81 60 LEU B O 1
ATOM 1687 N N . SER B 1 61 ? -11.445 11.125 9.008 1 96.56 61 SER B N 1
ATOM 1688 C CA . SER B 1 61 ? -12.352 11.562 10.062 1 96.56 61 SER B CA 1
ATOM 1689 C C . SER B 1 61 ? -13.117 10.383 10.656 1 96.56 61 SER B C 1
ATOM 1691 O O . SER B 1 61 ? -13.312 10.32 11.875 1 96.56 61 SER B O 1
ATOM 1693 N N . GLN B 1 62 ? -13.594 9.508 9.844 1 96.69 62 GLN B N 1
ATOM 1694 C CA . GLN B 1 62 ? -14.297 8.32 10.305 1 96.69 62 GLN B CA 1
ATOM 1695 C C . GLN B 1 62 ? -13.398 7.445 11.172 1 96.69 62 GLN B C 1
ATOM 1697 O O . GLN B 1 62 ? -13.844 6.906 12.188 1 96.69 62 GLN B O 1
ATOM 1702 N N . ILE B 1 63 ? -12.18 7.316 10.781 1 97.19 63 ILE B N 1
ATOM 1703 C CA . ILE B 1 63 ? -11.219 6.492 11.508 1 97.19 63 ILE B CA 1
ATOM 1704 C C . ILE B 1 63 ? -10.906 7.129 12.859 1 97.19 63 ILE B C 1
ATOM 1706 O O . ILE B 1 63 ? -10.922 6.453 13.891 1 97.19 63 ILE B O 1
ATOM 1710 N N . LEU B 1 64 ? -10.68 8.383 12.844 1 96.06 64 LEU B N 1
ATOM 1711 C CA . LEU B 1 64 ? -10.297 9.086 14.062 1 96.06 64 LEU B CA 1
ATOM 1712 C C . LEU B 1 64 ? -11.445 9.109 15.062 1 96.06 64 LEU B C 1
ATOM 1714 O O . LEU B 1 64 ? -11.219 9.07 16.281 1 96.06 64 LEU B O 1
ATOM 1718 N N . ALA B 1 65 ? -12.656 9.188 14.562 1 93.38 65 ALA B N 1
ATOM 1719 C CA . ALA B 1 65 ? -13.836 9.219 15.43 1 93.38 65 ALA B CA 1
ATOM 1720 C C . ALA B 1 65 ? -13.953 7.938 16.25 1 93.38 65 ALA B C 1
ATOM 1722 O O . ALA B 1 65 ? -14.602 7.918 17.297 1 93.38 65 ALA B O 1
ATOM 1723 N N . ARG B 1 66 ? -13.281 6.875 15.789 1 91.88 66 ARG B N 1
ATOM 1724 C CA . ARG B 1 66 ? -13.398 5.578 16.453 1 91.88 66 ARG B CA 1
ATOM 1725 C C . ARG B 1 66 ? -12.242 5.348 17.422 1 91.88 66 ARG B C 1
ATOM 1727 O O . ARG B 1 66 ? -12.219 4.359 18.156 1 91.88 66 ARG B O 1
ATOM 1734 N N . GLU B 1 67 ? -11.344 6.203 17.406 1 90.31 67 GLU B N 1
ATOM 1735 C CA . GLU B 1 67 ? -10.195 6.09 18.297 1 90.31 67 GLU B CA 1
ATOM 1736 C C . GLU B 1 67 ? -10.586 6.402 19.734 1 90.31 67 GLU B C 1
ATOM 1738 O O . GLU B 1 67 ? -11.609 7.047 19.984 1 90.31 67 GLU B O 1
ATOM 1743 N N . ARG B 1 68 ? -9.773 5.969 20.672 1 84.94 68 ARG B N 1
ATOM 1744 C CA . ARG B 1 68 ? -10.016 6.188 22.094 1 84.94 68 ARG B CA 1
ATOM 1745 C C . ARG B 1 68 ? -10.062 7.68 22.422 1 84.94 68 ARG B C 1
ATOM 1747 O O . ARG B 1 68 ? -10.914 8.125 23.188 1 84.94 68 ARG B O 1
ATOM 1754 N N . ASN B 1 69 ? -9.109 8.336 21.906 1 86.88 69 ASN B N 1
ATOM 1755 C CA . ASN B 1 69 ? -9.055 9.789 22.031 1 86.88 69 ASN B CA 1
ATOM 1756 C C . ASN B 1 69 ? -9.133 10.477 20.672 1 86.88 69 ASN B C 1
ATOM 1758 O O . ASN B 1 69 ? -8.102 10.82 20.094 1 86.88 69 ASN B O 1
ATOM 1762 N N . PRO B 1 70 ? -10.273 10.75 20.266 1 83.19 70 PRO B N 1
ATOM 1763 C CA . PRO B 1 70 ? -10.484 11.219 18.891 1 83.19 70 PRO B CA 1
ATOM 1764 C C . PRO B 1 70 ? -9.844 12.586 18.641 1 83.19 70 PRO B C 1
ATOM 1766 O O . PRO B 1 70 ? -9.43 12.875 17.516 1 83.19 70 PRO B O 1
ATOM 1769 N N . THR B 1 71 ? -9.68 13.367 19.672 1 83.25 71 THR B N 1
ATOM 1770 C CA . THR B 1 71 ? -9.172 14.719 19.469 1 83.25 71 THR B CA 1
ATOM 1771 C C . THR B 1 71 ? -7.648 14.742 19.547 1 83.25 71 THR B C 1
ATOM 1773 O O . THR B 1 71 ? -7.012 15.711 19.141 1 83.25 71 THR B O 1
ATOM 1776 N N . ALA B 1 72 ? -7.098 13.586 19.984 1 88.38 72 ALA B N 1
ATOM 1777 C CA . ALA B 1 72 ? -5.648 13.555 20.156 1 88.38 72 ALA B CA 1
ATOM 1778 C C . ALA B 1 72 ? -4.984 12.734 19.047 1 88.38 72 ALA B C 1
ATOM 1780 O O . ALA B 1 72 ? -3.785 12.875 18.797 1 88.38 72 ALA B O 1
ATOM 1781 N N . ALA B 1 73 ? -5.781 11.984 18.359 1 95 73 ALA B N 1
ATOM 1782 C CA . ALA B 1 73 ? -5.223 11.078 17.359 1 95 73 ALA B CA 1
ATOM 1783 C C . ALA B 1 73 ? -5.059 11.773 16.016 1 95 73 ALA B C 1
ATOM 1785 O O . ALA B 1 73 ? -5.77 12.734 15.711 1 95 73 ALA B O 1
ATOM 1786 N N . ALA B 1 74 ? -4.098 11.359 15.242 1 97.94 74 ALA B N 1
ATOM 1787 C CA . ALA B 1 74 ? -3.826 11.875 13.906 1 97.94 74 ALA B CA 1
ATOM 1788 C C . ALA B 1 74 ? -3.146 10.82 13.039 1 97.94 74 ALA B C 1
ATOM 1790 O O . ALA B 1 74 ? -2.693 9.789 13.547 1 97.94 74 ALA B O 1
ATOM 1791 N N . LEU B 1 75 ? -3.189 11.039 11.766 1 98.44 75 LEU B N 1
ATOM 1792 C CA . LEU B 1 75 ? -2.371 10.281 10.828 1 98.44 75 LEU B CA 1
ATOM 1793 C C . LEU B 1 75 ? -0.961 10.852 10.742 1 98.44 75 LEU B C 1
ATOM 1795 O O . LEU B 1 75 ? -0.771 11.977 10.266 1 98.44 75 LEU B O 1
ATOM 1799 N N . ARG B 1 76 ? 0.024 10.094 11.18 1 98.44 76 ARG B N 1
ATOM 1800 C CA . ARG B 1 76 ? 1.409 10.523 11.023 1 98.44 76 ARG B CA 1
ATOM 1801 C C . ARG B 1 76 ? 1.969 10.07 9.672 1 98.44 76 ARG B C 1
ATOM 1803 O O . ARG B 1 76 ? 1.837 8.906 9.297 1 98.44 76 ARG B O 1
ATOM 1810 N N . VAL B 1 77 ? 2.527 10.992 8.992 1 97.75 77 VAL B N 1
ATOM 1811 C CA . VAL B 1 77 ? 3.311 10.688 7.797 1 97.75 77 VAL B CA 1
ATOM 1812 C C . VAL B 1 77 ? 4.797 10.891 8.086 1 97.75 77 VAL B C 1
ATOM 1814 O O . VAL B 1 77 ? 5.207 11.969 8.523 1 97.75 77 VAL B O 1
ATOM 1817 N N . LEU B 1 78 ? 5.613 9.836 7.848 1 94.62 78 LEU B N 1
ATOM 1818 C CA . LEU B 1 78 ? 7.055 9.867 8.086 1 94.62 78 LEU B CA 1
ATOM 1819 C C . LEU B 1 78 ? 7.82 9.523 6.809 1 94.62 78 LEU B C 1
ATOM 1821 O O . LEU B 1 78 ? 7.516 8.531 6.148 1 94.62 78 LEU B O 1
ATOM 1825 N N . VAL B 1 79 ? 8.703 10.43 6.484 1 91.75 79 VAL B N 1
ATOM 1826 C CA . VAL B 1 79 ? 9.586 10.133 5.359 1 91.75 79 VAL B CA 1
ATOM 1827 C C . VAL B 1 79 ? 10.945 9.664 5.875 1 91.75 79 VAL B C 1
ATOM 1829 O O . VAL B 1 79 ? 11.508 10.266 6.785 1 91.75 79 VAL B O 1
ATOM 1832 N N . THR B 1 80 ? 11.391 8.531 5.43 1 85.06 80 THR B N 1
ATOM 1833 C CA . THR B 1 80 ? 12.703 7.992 5.766 1 85.06 80 THR B CA 1
ATOM 1834 C C . THR B 1 80 ? 13.516 7.727 4.5 1 85.06 80 THR B C 1
ATOM 1836 O O . THR B 1 80 ? 12.961 7.621 3.408 1 85.06 80 THR B O 1
ATOM 1839 N N . SER B 1 81 ? 14.914 7.652 4.91 1 76.69 81 SER B N 1
ATOM 1840 C CA . SER B 1 81 ? 15.781 7.242 3.814 1 76.69 81 SER B CA 1
ATOM 1841 C C . SER B 1 81 ? 15.672 5.746 3.555 1 76.69 81 SER B C 1
ATOM 1843 O O . SER B 1 81 ? 15.547 4.953 4.492 1 76.69 81 SER B O 1
ATOM 1845 N N . GLY B 1 82 ? 15.5 5.082 2.584 1 62.66 82 GLY B N 1
ATOM 1846 C CA . GLY B 1 82 ? 15.539 3.633 2.496 1 62.66 82 GLY B CA 1
ATOM 1847 C C . GLY B 1 82 ? 15.07 3.107 1.15 1 62.66 82 GLY B C 1
ATOM 1848 O O . GLY B 1 82 ? 15.281 1.935 0.831 1 62.66 82 GLY B O 1
ATOM 1849 N N . GLY B 1 83 ? 14.453 3.971 0.664 1 54.47 83 GLY B N 1
ATOM 1850 C CA . GLY B 1 83 ? 14.125 3.367 -0.618 1 54.47 83 GLY B CA 1
ATOM 1851 C C . GLY B 1 83 ? 15.328 3.184 -1.519 1 54.47 83 GLY B C 1
ATOM 1852 O O . GLY B 1 83 ? 16.422 3.646 -1.197 1 54.47 83 GLY B O 1
ATOM 1853 N N . CYS B 1 84 ? 15.695 2.055 -2.123 1 57.94 84 CYS B N 1
ATOM 1854 C CA . CYS B 1 84 ? 16.922 1.751 -2.85 1 57.94 84 CYS B CA 1
ATOM 1855 C C . CYS B 1 84 ? 17.75 3.01 -3.074 1 57.94 84 CYS B C 1
ATOM 1857 O O . CYS B 1 84 ? 18.969 2.994 -2.904 1 57.94 84 CYS B O 1
ATOM 1859 N N . HIS B 1 85 ? 17.297 3.986 -3.662 1 61.97 85 HIS B N 1
ATOM 1860 C CA . HIS B 1 85 ? 18 5.238 -3.928 1 61.97 85 HIS B CA 1
ATOM 1861 C C . HIS B 1 85 ? 17.062 6.434 -3.773 1 61.97 85 HIS B C 1
ATOM 1863 O O . HIS B 1 85 ? 17.125 7.379 -4.566 1 61.97 85 HIS B O 1
ATOM 1869 N N . GLY B 1 86 ? 16.25 6.262 -2.791 1 73.56 86 GLY B N 1
ATOM 1870 C CA . GLY B 1 86 ? 15.367 7.406 -2.623 1 73.56 86 GLY B CA 1
ATOM 1871 C C . GLY B 1 86 ? 14.734 7.473 -1.246 1 73.56 86 GLY B C 1
ATOM 1872 O O . GLY B 1 86 ? 15.375 7.16 -0.244 1 73.56 86 GLY B O 1
ATOM 1873 N N . PHE B 1 87 ? 13.648 8.148 -1.282 1 80.38 87 PHE B N 1
ATOM 1874 C CA . PHE B 1 87 ? 12.883 8.352 -0.057 1 80.38 87 PHE B CA 1
ATOM 1875 C C . PHE B 1 87 ? 11.594 7.531 -0.083 1 80.38 87 PHE B C 1
ATOM 1877 O O . PHE B 1 87 ? 11.07 7.227 -1.154 1 80.38 87 PHE B O 1
ATOM 1884 N N . GLN B 1 88 ? 11.211 7.195 1.089 1 83.44 88 GLN B N 1
ATOM 1885 C CA . GLN B 1 88 ? 9.938 6.496 1.238 1 83.44 88 GLN B CA 1
ATOM 1886 C C . GLN B 1 88 ? 9.102 7.105 2.361 1 83.44 88 GLN B C 1
ATOM 1888 O O . GLN B 1 88 ? 9.648 7.562 3.369 1 83.44 88 GLN B O 1
ATOM 1893 N N . TYR B 1 89 ? 7.855 7.008 2.137 1 88.69 89 TYR B N 1
ATOM 1894 C CA . TYR B 1 89 ? 7.016 7.457 3.242 1 88.69 89 TYR B CA 1
ATOM 1895 C C . TYR B 1 89 ? 6.254 6.293 3.859 1 88.69 89 TYR B C 1
ATOM 1897 O O . TYR B 1 89 ? 5.906 5.332 3.166 1 88.69 89 TYR B O 1
ATOM 1905 N N . THR B 1 90 ? 5.973 6.418 5.156 1 90 90 THR B N 1
ATOM 1906 C CA . THR B 1 90 ? 5.098 5.52 5.898 1 90 90 THR B CA 1
ATOM 1907 C C . THR B 1 90 ? 4.016 6.305 6.633 1 90 90 THR B C 1
ATOM 1909 O O . THR B 1 90 ? 4.18 7.496 6.906 1 90 90 THR B O 1
ATOM 1912 N N . MET B 1 91 ? 2.908 5.598 6.879 1 94.94 91 MET B N 1
ATOM 1913 C CA . MET B 1 91 ? 1.81 6.238 7.598 1 94.94 91 MET B CA 1
ATOM 1914 C C . MET B 1 91 ? 1.311 5.348 8.734 1 94.94 91 MET B C 1
ATOM 1916 O O . MET B 1 91 ? 1.256 4.125 8.586 1 94.94 91 MET B O 1
ATOM 1920 N N . SER B 1 92 ? 0.924 6.043 9.805 1 95.12 92 SER B N 1
ATOM 1921 C CA . SER B 1 92 ? 0.387 5.348 10.969 1 95.12 92 SER B CA 1
ATOM 1922 C C . SER B 1 92 ? -0.525 6.258 11.789 1 95.12 92 SER B C 1
ATOM 1924 O O . SER B 1 92 ? -0.437 7.484 11.688 1 95.12 92 SER B O 1
ATOM 1926 N N . LEU B 1 93 ? -1.41 5.641 12.547 1 96.5 93 LEU B N 1
ATOM 1927 C CA . LEU B 1 93 ? -2.172 6.406 13.531 1 96.5 93 LEU B CA 1
ATOM 1928 C C . LEU B 1 93 ? -1.348 6.641 14.789 1 96.5 93 LEU B C 1
ATOM 1930 O O . LEU B 1 93 ? -0.627 5.75 15.242 1 96.5 93 LEU B O 1
ATOM 1934 N N . THR B 1 94 ? -1.486 7.879 15.281 1 96.5 94 THR B N 1
ATOM 1935 C CA . THR B 1 94 ? -0.736 8.164 16.5 1 96.5 94 THR B CA 1
ATOM 1936 C C . THR B 1 94 ? -1.498 9.141 17.391 1 96.5 94 THR B C 1
ATOM 1938 O O . THR B 1 94 ? -2.289 9.953 16.891 1 96.5 94 THR B O 1
ATOM 1941 N N . ASP B 1 95 ? -1.256 9 18.672 1 94.56 95 ASP B N 1
ATOM 1942 C CA . ASP B 1 95 ? -1.685 10.039 19.609 1 94.56 95 ASP B CA 1
ATOM 1943 C C . ASP B 1 95 ? -0.487 10.672 20.297 1 94.56 95 ASP B C 1
ATOM 1945 O O . ASP B 1 95 ? -0.654 11.539 21.172 1 94.56 95 ASP B O 1
ATOM 1949 N N . ALA B 1 96 ? 0.666 10.164 19.891 1 95.25 96 ALA B N 1
ATOM 1950 C CA . ALA B 1 96 ? 1.904 10.758 20.391 1 95.25 96 ALA B CA 1
ATOM 1951 C C . ALA B 1 96 ? 2.352 11.914 19.484 1 95.25 96 ALA B C 1
ATOM 1953 O O . ALA B 1 96 ? 3.158 11.719 18.578 1 95.25 96 ALA B O 1
ATOM 1954 N N . ILE B 1 97 ? 1.898 13.086 19.844 1 96.31 97 ILE B N 1
ATOM 1955 C CA . ILE B 1 97 ? 2.16 14.273 19.047 1 96.31 97 ILE B CA 1
ATOM 1956 C C . ILE B 1 97 ? 2.797 15.359 19.906 1 96.31 97 ILE B C 1
ATOM 1958 O O . ILE B 1 97 ? 2.318 15.641 21 1 96.31 97 ILE B O 1
ATOM 1962 N N . ASP B 1 98 ? 3.93 15.805 19.469 1 95.69 98 ASP B N 1
ATOM 1963 C CA . ASP B 1 98 ? 4.602 16.922 20.109 1 95.69 98 ASP B CA 1
ATOM 1964 C C . ASP B 1 98 ? 4.387 18.219 19.328 1 95.69 98 ASP B C 1
ATOM 1966 O O . ASP B 1 98 ? 5.008 18.422 18.281 1 95.69 98 ASP B O 1
ATOM 1970 N N . ALA B 1 99 ? 3.631 19.172 19.875 1 91.19 99 ALA B N 1
ATOM 1971 C CA . ALA B 1 99 ? 3.211 20.375 19.172 1 91.19 99 ALA B CA 1
ATOM 1972 C C . ALA B 1 99 ? 4.402 21.297 18.891 1 91.19 99 ALA B C 1
ATOM 1974 O O . ALA B 1 99 ? 4.312 22.203 18.078 1 91.19 99 ALA B O 1
ATOM 1975 N N . ALA B 1 100 ? 5.535 21.094 19.578 1 94.25 100 ALA B N 1
ATOM 1976 C CA . ALA B 1 100 ? 6.73 21.906 19.359 1 94.25 100 ALA B CA 1
ATOM 1977 C C . ALA B 1 100 ? 7.57 21.328 18.219 1 94.25 100 ALA B C 1
ATOM 1979 O O . ALA B 1 100 ? 8.281 22.062 17.531 1 94.25 100 ALA B O 1
ATOM 1980 N N . GLU B 1 101 ? 7.453 20.031 17.953 1 96.25 101 GLU B N 1
ATOM 1981 C CA . GLU B 1 101 ? 8.312 19.359 16.984 1 96.25 101 GLU B CA 1
ATOM 1982 C C . GLU B 1 101 ? 7.527 18.984 15.719 1 96.25 101 GLU B C 1
ATOM 1984 O O . GLU B 1 101 ? 8.102 18.875 14.633 1 96.25 101 GLU B O 1
ATOM 1989 N N . ASP B 1 102 ? 6.246 18.828 15.914 1 98.31 102 ASP B N 1
ATOM 1990 C CA . ASP B 1 102 ? 5.402 18.375 14.812 1 98.31 102 ASP B CA 1
ATOM 1991 C C . ASP B 1 102 ? 4.555 19.516 14.258 1 98.31 102 ASP B C 1
ATOM 1993 O O . ASP B 1 102 ? 4.125 20.406 15.008 1 98.31 102 ASP B O 1
ATOM 1997 N N . THR B 1 103 ? 4.363 19.562 13.008 1 98.56 103 THR B N 1
ATOM 1998 C CA . THR B 1 103 ? 3.332 20.391 12.391 1 98.56 103 THR B CA 1
ATOM 1999 C C . THR B 1 103 ? 2.041 19.594 12.203 1 98.56 103 THR B C 1
ATOM 2001 O O . THR B 1 103 ? 2.062 18.469 11.695 1 98.56 103 THR B O 1
ATOM 2004 N N . ILE B 1 104 ? 0.901 20.125 12.656 1 98 104 ILE B N 1
ATOM 2005 C CA . ILE B 1 104 ? -0.397 19.469 12.586 1 98 104 ILE B CA 1
ATOM 2006 C C . ILE B 1 104 ? -1.288 20.188 11.57 1 98 104 ILE B C 1
ATOM 2008 O O . ILE B 1 104 ? -1.459 21.406 11.641 1 98 104 ILE B O 1
ATOM 2012 N N . PHE B 1 105 ? -1.783 19.422 10.648 1 97.94 105 PHE B N 1
ATOM 2013 C CA . PHE B 1 105 ? -2.766 19.906 9.688 1 97.94 105 PHE B CA 1
ATOM 2014 C C . PHE B 1 105 ? -4.152 19.359 10.016 1 97.94 105 PHE B C 1
ATOM 2016 O O . PHE B 1 105 ? -4.395 18.156 9.914 1 97.94 105 PHE B O 1
ATOM 2023 N N . GLU B 1 106 ? -5.027 20.266 10.367 1 96.62 106 GLU B N 1
ATOM 2024 C CA . GLU B 1 106 ? -6.379 19.859 10.742 1 96.62 106 GLU B CA 1
ATOM 2025 C C . GLU B 1 106 ? -7.414 20.469 9.805 1 96.62 106 GLU B C 1
ATOM 2027 O O . GLU B 1 106 ? -7.449 21.688 9.609 1 96.62 106 GLU B O 1
ATOM 2032 N N . GLU B 1 107 ? -8.141 19.594 9.211 1 95.19 107 GLU B N 1
ATOM 2033 C CA . GLU B 1 107 ? -9.234 20.094 8.391 1 95.19 107 GLU B CA 1
ATOM 2034 C C . GLU B 1 107 ? -10.414 20.547 9.25 1 95.19 107 GLU B C 1
ATOM 2036 O O . GLU B 1 107 ? -10.977 19.734 10 1 95.19 107 GLU B O 1
ATOM 2041 N N . GLU B 1 108 ? -10.875 21.75 9.039 1 88.88 108 GLU B N 1
ATOM 2042 C CA . GLU B 1 108 ? -11.867 22.359 9.906 1 88.88 108 GLU B CA 1
ATOM 2043 C C . GLU B 1 108 ? -13.227 21.672 9.781 1 88.88 108 GLU B C 1
ATOM 2045 O O . GLU B 1 108 ? -13.922 21.453 10.773 1 88.88 108 GLU B O 1
ATOM 2050 N N . ASP B 1 109 ? -13.562 21.219 8.656 1 90.12 109 ASP B N 1
ATOM 2051 C CA . ASP B 1 109 ? -14.906 20.719 8.398 1 90.12 109 ASP B CA 1
ATOM 2052 C C . ASP B 1 109 ? -15.07 19.297 8.938 1 90.12 109 ASP B C 1
ATOM 2054 O O . ASP B 1 109 ? -16.125 18.953 9.477 1 90.12 109 ASP B O 1
ATOM 2058 N N . THR B 1 110 ? -14.078 18.5 8.883 1 92.25 110 THR B N 1
ATOM 2059 C CA . THR B 1 110 ? -14.242 17.094 9.18 1 92.25 110 THR B CA 1
ATOM 2060 C C . THR B 1 110 ? -13.5 16.719 10.461 1 92.25 110 THR B C 1
ATOM 2062 O O . THR B 1 110 ? -13.766 15.672 11.055 1 92.25 110 THR B O 1
ATOM 2065 N N . GLY B 1 111 ? -12.492 17.547 10.789 1 93.12 111 GLY B N 1
ATOM 2066 C CA . GLY B 1 111 ? -11.664 17.219 11.938 1 93.12 111 GLY B CA 1
ATOM 2067 C C . GLY B 1 111 ? -10.523 16.281 11.602 1 93.12 111 GLY B C 1
ATOM 2068 O O . GLY B 1 111 ? -9.797 15.828 12.492 1 93.12 111 GLY B O 1
ATOM 2069 N N . ALA B 1 112 ? -10.289 15.945 10.383 1 96.31 112 ALA B N 1
ATOM 2070 C CA . ALA B 1 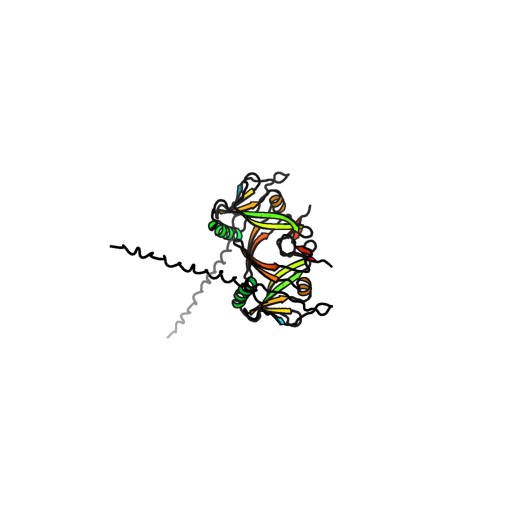112 ? -9.164 15.125 9.953 1 96.31 112 ALA B CA 1
ATOM 2071 C C . ALA B 1 112 ? -7.836 15.805 10.281 1 96.31 112 ALA B C 1
ATOM 2073 O O . ALA B 1 112 ? -7.664 17 10.031 1 96.31 112 ALA B O 1
ATOM 2074 N N . ARG B 1 113 ? -6.91 15.023 10.797 1 97.44 113 ARG B N 1
ATOM 2075 C CA . ARG B 1 113 ? -5.621 15.562 11.211 1 97.44 113 ARG B CA 1
ATOM 2076 C C . ARG B 1 113 ? -4.473 14.742 10.641 1 97.44 113 ARG B C 1
ATOM 2078 O O . ARG B 1 113 ? -4.461 13.516 10.766 1 97.44 113 ARG B O 1
ATOM 2085 N N . VAL B 1 114 ? -3.559 15.422 10.055 1 98.56 114 VAL B N 1
ATOM 2086 C CA . VAL B 1 114 ? -2.305 14.852 9.57 1 98.56 114 VAL B CA 1
ATOM 2087 C C . VAL B 1 114 ? -1.128 15.516 10.281 1 98.56 114 VAL B C 1
ATOM 2089 O O . VAL B 1 114 ? -1.104 16.734 10.438 1 98.56 114 VAL B O 1
ATOM 2092 N N . VAL B 1 115 ? -0.156 14.703 10.711 1 98.69 115 VAL B N 1
ATOM 2093 C CA . VAL B 1 115 ? 0.982 15.25 11.445 1 98.69 115 VAL B CA 1
ATOM 2094 C C . VAL B 1 115 ? 2.283 14.812 10.781 1 98.69 115 V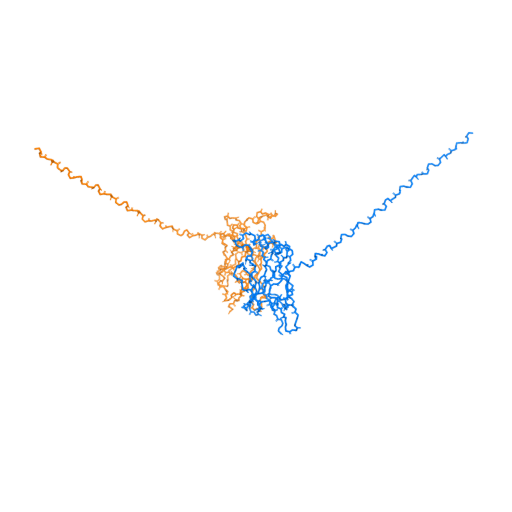AL B C 1
ATOM 2096 O O . VAL B 1 115 ? 2.4 13.664 10.328 1 98.69 115 VAL B O 1
ATOM 2099 N N . MET B 1 116 ? 3.207 15.734 10.727 1 98.56 116 MET B N 1
ATOM 2100 C CA . MET B 1 116 ? 4.531 15.469 10.172 1 98.56 116 MET B CA 1
ATOM 2101 C C . MET B 1 116 ? 5.617 16.156 10.984 1 98.56 116 MET B C 1
ATOM 2103 O O . MET B 1 116 ? 5.426 17.281 11.445 1 98.56 116 MET B O 1
ATOM 2107 N N . ASP B 1 117 ? 6.754 15.469 11.086 1 98.12 117 ASP B N 1
ATOM 2108 C CA . ASP B 1 117 ? 7.93 16.188 11.57 1 98.12 117 ASP B CA 1
ATOM 2109 C C . ASP B 1 117 ? 8.508 17.078 10.484 1 98.12 117 ASP B C 1
ATOM 2111 O O . ASP B 1 117 ? 8.117 17 9.312 1 98.12 117 ASP B O 1
ATOM 2115 N N . LEU B 1 118 ? 9.414 17.938 10.859 1 97.75 118 LEU B N 1
ATOM 2116 C CA . LEU B 1 118 ? 9.93 18.938 9.938 1 97.75 118 LEU B CA 1
ATOM 2117 C C . LEU B 1 118 ? 10.648 18.281 8.766 1 97.75 118 LEU B C 1
ATOM 2119 O O . LEU B 1 118 ? 10.391 18.625 7.605 1 97.75 118 LEU B O 1
ATOM 2123 N N . PRO B 1 119 ? 11.594 17.297 8.938 1 96.12 119 PRO B N 1
ATOM 2124 C CA . PRO B 1 119 ? 12.258 16.688 7.781 1 96.12 119 PRO B CA 1
ATOM 2125 C C . PRO B 1 119 ? 11.273 16.062 6.793 1 96.12 119 PRO B C 1
ATOM 2127 O O . PRO B 1 119 ? 11.469 16.172 5.578 1 96.12 119 PRO B O 1
ATOM 2130 N N . SER B 1 120 ? 10.258 15.453 7.301 1 96.81 120 SER B N 1
ATOM 2131 C CA . SER B 1 120 ? 9.242 14.875 6.422 1 96.81 120 SER B CA 1
ATOM 2132 C C . SER B 1 120 ? 8.477 15.953 5.676 1 96.81 120 SER B C 1
ATOM 2134 O O . SER B 1 120 ? 8.25 15.844 4.469 1 96.81 120 SER B O 1
ATOM 2136 N N . LEU B 1 121 ? 8.062 16.984 6.418 1 98.19 121 LEU B N 1
ATOM 2137 C CA . LEU B 1 121 ? 7.289 18.078 5.832 1 98.19 121 LEU B CA 1
ATOM 2138 C C . LEU B 1 121 ? 8.094 18.781 4.746 1 98.19 121 LEU B C 1
ATOM 2140 O O . LEU B 1 121 ? 7.543 19.156 3.707 1 98.19 121 LEU B O 1
ATOM 2144 N N . GLU B 1 122 ? 9.359 18.938 4.914 1 96.56 122 GLU B N 1
ATOM 2145 C CA . GLU B 1 122 ? 10.203 19.609 3.934 1 96.56 122 GLU B CA 1
ATOM 2146 C C . GLU B 1 122 ? 10.234 18.844 2.615 1 96.56 122 GLU B C 1
ATOM 2148 O O . GLU B 1 122 ? 10.297 19.438 1.541 1 96.56 122 GLU B O 1
ATOM 2153 N N . LEU B 1 123 ? 10.125 17.578 2.725 1 94.19 123 LEU B N 1
ATOM 2154 C CA . LEU B 1 123 ? 10.234 16.719 1.541 1 94.19 123 LEU B CA 1
ATOM 2155 C C . LEU B 1 123 ? 8.875 16.562 0.866 1 94.19 123 LEU B C 1
ATOM 2157 O O . LEU B 1 123 ? 8.805 16.172 -0.302 1 94.19 123 LEU B O 1
ATOM 2161 N N . LEU B 1 124 ? 7.789 16.875 1.594 1 96.44 124 LEU B N 1
ATOM 2162 C CA . LEU B 1 124 ? 6.461 16.578 1.064 1 96.44 124 LEU B CA 1
ATOM 2163 C C . LEU B 1 124 ? 5.66 17.859 0.872 1 96.44 124 LEU B C 1
ATOM 2165 O O . LEU B 1 124 ? 4.5 17.812 0.459 1 96.44 124 LEU B O 1
ATOM 2169 N N . ALA B 1 125 ? 6.242 18.953 1.173 1 97.25 125 ALA B N 1
ATOM 2170 C CA . ALA B 1 125 ? 5.535 20.234 1.029 1 97.25 125 ALA B CA 1
ATOM 2171 C C . ALA B 1 125 ? 4.961 20.391 -0.376 1 97.25 125 ALA B C 1
ATOM 2173 O O . ALA B 1 125 ? 5.641 20.094 -1.365 1 97.25 125 ALA B O 1
ATOM 2174 N N . GLY B 1 126 ? 3.678 20.828 -0.417 1 96.94 126 GLY B N 1
ATOM 2175 C CA . GLY B 1 126 ? 2.99 21 -1.687 1 96.94 126 GLY B CA 1
ATOM 2176 C C . GLY B 1 126 ? 2.262 19.75 -2.148 1 96.94 126 GLY B C 1
ATOM 2177 O O . GLY B 1 126 ? 1.452 19.812 -3.076 1 96.94 126 GLY B O 1
ATOM 2178 N N . SER B 1 127 ? 2.439 18.609 -1.501 1 96.81 127 SER B N 1
ATOM 2179 C CA . SER B 1 127 ? 1.792 17.344 -1.857 1 96.81 127 SER B CA 1
ATOM 2180 C C . SER B 1 127 ? 0.362 17.297 -1.332 1 96.81 127 SER B C 1
ATOM 2182 O O . SER B 1 127 ? -0.061 18.172 -0.575 1 96.81 127 SER B O 1
ATOM 2184 N N . LYS B 1 128 ? -0.337 16.234 -1.736 1 97.81 128 LYS B N 1
ATOM 2185 C CA . LYS B 1 128 ? -1.671 15.938 -1.224 1 97.81 128 LYS B CA 1
ATOM 2186 C C . LYS B 1 128 ? -1.711 14.562 -0.565 1 97.81 128 LYS B C 1
ATOM 2188 O O . LYS B 1 128 ? -1.145 13.602 -1.09 1 97.81 128 LYS B O 1
ATOM 2193 N N . VAL B 1 129 ? -2.326 14.562 0.617 1 97.69 129 VAL B N 1
ATOM 2194 C CA . VAL B 1 129 ? -2.734 13.281 1.173 1 97.69 129 VAL B CA 1
ATOM 2195 C C . VAL B 1 129 ? -4.059 12.844 0.548 1 97.69 129 VAL B C 1
ATOM 2197 O O . VAL B 1 129 ? -5.062 13.555 0.648 1 97.69 129 VAL B O 1
ATOM 2200 N N . ASP B 1 130 ? -4.008 11.719 -0.075 1 97.44 130 ASP B N 1
ATOM 2201 C CA . ASP B 1 130 ? -5.18 11.172 -0.747 1 97.44 130 ASP B CA 1
ATOM 2202 C C . ASP B 1 130 ? -5.562 9.812 -0.162 1 97.44 130 ASP B C 1
ATOM 2204 O O . ASP B 1 130 ? -4.898 9.312 0.744 1 97.44 130 ASP B O 1
ATOM 2208 N N . TYR B 1 131 ? -6.734 9.312 -0.604 1 97.62 131 TYR B N 1
ATOM 2209 C CA . TYR B 1 131 ? -7.215 7.996 -0.196 1 97.62 131 TYR B CA 1
ATOM 2210 C C . TYR B 1 131 ? -7.684 7.188 -1.4 1 97.62 131 TYR B C 1
ATOM 2212 O O . TYR B 1 131 ? -8.57 7.625 -2.143 1 97.62 131 TYR B O 1
ATOM 2220 N N . GLU B 1 132 ? -6.973 6.074 -1.58 1 94.94 132 GLU B N 1
ATOM 2221 C CA . GLU B 1 132 ? -7.359 5.156 -2.646 1 94.94 132 GLU B CA 1
ATOM 2222 C C . GLU B 1 132 ? -8.188 3.998 -2.104 1 94.94 132 GLU B C 1
ATOM 2224 O O . GLU B 1 132 ? -7.801 3.357 -1.122 1 94.94 132 GLU B O 1
ATOM 2229 N N . ASN B 1 133 ? -9.359 3.789 -2.771 1 94.5 133 ASN B N 1
ATOM 2230 C CA . ASN B 1 133 ? -10.25 2.682 -2.43 1 94.5 133 ASN B CA 1
ATOM 2231 C C . ASN B 1 133 ? -10.516 1.783 -3.635 1 94.5 133 ASN B C 1
ATOM 2233 O O . ASN B 1 133 ? -11.25 2.162 -4.547 1 94.5 133 ASN B O 1
ATOM 2237 N N . GLU B 1 134 ? -9.891 0.675 -3.658 1 92.69 134 GLU B N 1
ATOM 2238 C CA . GLU B 1 134 ? -10.047 -0.32 -4.715 1 92.69 134 GLU B CA 1
ATOM 2239 C C . GLU B 1 134 ? -10.594 -1.633 -4.16 1 92.69 134 GLU B C 1
ATOM 2241 O O . GLU B 1 134 ? -10.641 -1.828 -2.945 1 92.69 134 GLU B O 1
ATOM 2246 N N . LEU B 1 135 ? -11.031 -2.443 -5.047 1 92.69 135 LEU B N 1
ATOM 2247 C CA . LEU B 1 135 ? -11.586 -3.732 -4.652 1 92.69 135 LEU B CA 1
ATOM 2248 C C . LEU B 1 135 ? -10.555 -4.562 -3.9 1 92.69 135 LEU B C 1
ATOM 2250 O O . LEU B 1 135 ? -10.891 -5.27 -2.947 1 92.69 135 LEU B O 1
ATOM 2254 N N . ILE B 1 136 ? -9.336 -4.438 -4.281 1 95.06 136 ILE B N 1
ATOM 2255 C CA . ILE B 1 136 ? -8.312 -5.309 -3.715 1 95.06 136 ILE B CA 1
ATOM 2256 C C . ILE B 1 136 ? -7.707 -4.652 -2.477 1 95.06 136 ILE B C 1
ATOM 2258 O O . ILE B 1 136 ? -6.824 -5.227 -1.832 1 95.06 136 ILE B O 1
ATOM 2262 N N . GLY B 1 137 ? -8.047 -3.424 -2.197 1 95.38 137 GLY B N 1
ATOM 2263 C CA . GLY B 1 137 ? -7.508 -2.787 -1.006 1 95.38 137 GLY B CA 1
ATOM 2264 C C . GLY B 1 137 ? -7.789 -1.297 -0.95 1 95.38 137 GLY B C 1
ATOM 2265 O O . GLY B 1 137 ? -8.414 -0.742 -1.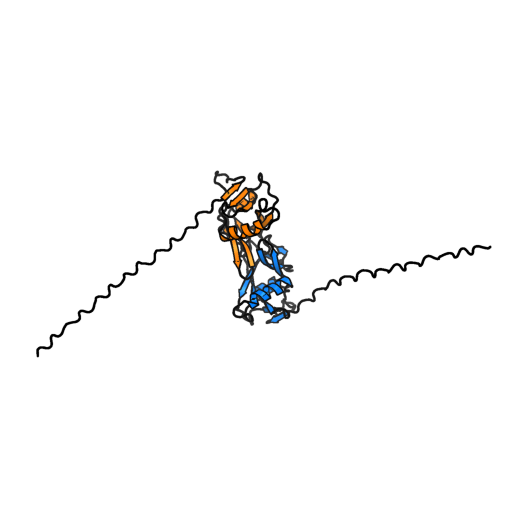856 1 95.38 137 GLY B O 1
ATOM 2266 N N . SER B 1 138 ? -7.496 -0.729 0.104 1 96.19 138 SER B N 1
ATOM 2267 C CA . SER B 1 138 ? -7.613 0.706 0.347 1 96.19 138 SER B CA 1
ATOM 2268 C C . SER B 1 138 ? -6.422 1.229 1.144 1 96.19 138 SER B C 1
ATOM 2270 O O . SER B 1 138 ? -5.863 0.512 1.977 1 96.19 138 SER B O 1
ATOM 2272 N N . GLN B 1 139 ? -6.082 2.412 0.892 1 94.25 139 GLN B N 1
ATOM 2273 C CA . GLN B 1 139 ? -4.953 2.98 1.618 1 94.25 139 GLN B CA 1
ATOM 2274 C C . GLN B 1 139 ? -4.875 4.492 1.421 1 94.25 139 GLN B C 1
ATOM 2276 O O . GLN B 1 139 ? -5.305 5.012 0.388 1 94.25 139 GLN B O 1
ATOM 2281 N N . PHE B 1 140 ? -4.285 5.184 2.404 1 96.44 140 PHE B N 1
ATOM 2282 C CA . PHE B 1 140 ? -3.846 6.559 2.217 1 96.44 140 PHE B CA 1
ATOM 2283 C C . PHE B 1 140 ? -2.58 6.617 1.372 1 96.44 140 PHE B C 1
ATOM 2285 O O . PHE B 1 140 ? -1.726 5.73 1.465 1 96.44 140 PHE B O 1
ATOM 2292 N N . ARG B 1 141 ? -2.506 7.676 0.526 1 94.06 141 ARG B N 1
ATOM 2293 C CA . ARG B 1 141 ? -1.338 7.84 -0.334 1 94.06 141 ARG B CA 1
ATOM 2294 C C . ARG B 1 141 ? -0.952 9.312 -0.457 1 94.06 141 ARG B C 1
ATOM 2296 O O . ARG B 1 141 ? -1.802 10.195 -0.328 1 94.06 141 ARG B O 1
ATOM 2303 N N . ILE B 1 142 ? 0.361 9.516 -0.671 1 95.12 142 ILE B N 1
ATOM 2304 C CA . ILE B 1 142 ? 0.831 10.844 -1.048 1 95.12 142 ILE B CA 1
ATOM 2305 C C . ILE B 1 142 ? 0.818 10.984 -2.568 1 95.12 142 ILE B C 1
ATOM 2307 O O . ILE B 1 142 ? 1.335 10.117 -3.281 1 95.12 142 ILE B O 1
ATOM 2311 N N . VAL B 1 143 ? 0.126 12.062 -3.059 1 93.69 143 VAL B N 1
ATOM 2312 C CA . VAL B 1 143 ? 0.107 12.273 -4.5 1 93.69 143 VAL B CA 1
ATOM 2313 C C . VAL B 1 143 ? 0.507 13.719 -4.816 1 93.69 143 VAL B C 1
ATOM 2315 O O . VAL B 1 143 ? 0.477 14.578 -3.936 1 93.69 143 VAL B O 1
ATOM 2318 N N . ASP B 1 144 ? 1.021 14.023 -6.051 1 94.25 144 ASP B N 1
ATOM 2319 C CA . ASP B 1 144 ? 1.348 15.344 -6.586 1 94.25 144 ASP B CA 1
ATOM 2320 C C . ASP B 1 144 ? 2.455 16 -5.77 1 94.25 144 ASP B C 1
ATOM 2322 O O . ASP B 1 144 ? 2.361 17.188 -5.426 1 94.25 144 ASP B O 1
ATOM 2326 N N . ASN B 1 145 ? 3.463 15.289 -5.367 1 92.56 145 ASN B N 1
ATOM 2327 C CA . ASN B 1 145 ? 4.625 15.836 -4.676 1 92.56 145 ASN B CA 1
ATOM 2328 C C . ASN B 1 145 ? 5.52 16.625 -5.625 1 92.56 145 ASN B C 1
ATOM 2330 O O . ASN B 1 145 ? 6.18 16.047 -6.488 1 92.56 145 ASN B O 1
ATOM 2334 N N . PRO B 1 146 ? 5.586 17.938 -5.414 1 93.38 146 PRO B N 1
ATOM 2335 C CA . PRO B 1 146 ? 6.371 18.75 -6.344 1 93.38 146 PRO B CA 1
ATOM 2336 C C . PRO B 1 146 ? 7.867 18.469 -6.254 1 93.38 146 PRO B C 1
ATOM 2338 O O . PRO B 1 146 ? 8.617 18.797 -7.184 1 93.38 146 PRO B O 1
ATOM 2341 N N . ALA B 1 147 ? 8.297 17.953 -5.16 1 87.5 147 ALA B N 1
ATOM 2342 C CA . ALA B 1 147 ? 9.719 17.688 -4.957 1 87.5 147 ALA B CA 1
ATOM 2343 C C . ALA B 1 147 ? 10.141 16.375 -5.613 1 87.5 147 ALA B C 1
ATOM 2345 O O . ALA B 1 147 ? 11.328 16.109 -5.758 1 87.5 147 ALA B O 1
ATOM 2346 N N . ALA B 1 148 ? 9.164 15.617 -6.02 1 83.88 148 ALA B N 1
ATOM 2347 C CA . ALA B 1 148 ? 9.477 14.289 -6.539 1 83.88 148 ALA B CA 1
ATOM 2348 C C . ALA B 1 148 ? 9.914 14.359 -8 1 83.88 148 ALA B C 1
ATOM 2350 O O . ALA B 1 148 ? 9.273 15.023 -8.812 1 83.88 148 ALA B O 1
ATOM 2351 N N . THR B 1 149 ? 11.055 13.82 -8.344 1 79.5 149 THR B N 1
ATOM 2352 C CA . THR B 1 149 ? 11.531 13.75 -9.719 1 79.5 149 THR B CA 1
ATOM 2353 C C . THR B 1 149 ? 11.062 12.453 -10.391 1 79.5 149 THR B C 1
ATOM 2355 O O . THR B 1 149 ? 10.852 12.422 -11.602 1 79.5 149 THR B O 1
ATOM 2358 N N . SER B 1 150 ? 11.117 11.414 -9.633 1 73 150 SER B N 1
ATOM 2359 C CA . SER B 1 150 ? 10.609 10.133 -10.094 1 73 150 SER B CA 1
ATOM 2360 C C . SER B 1 150 ? 9.969 9.344 -8.953 1 73 150 SER B C 1
ATOM 2362 O O . SER B 1 150 ? 10.289 9.562 -7.785 1 73 150 SER B O 1
ATOM 2364 N N . SER B 1 151 ? 8.797 8.82 -9.289 1 66.88 151 SER B N 1
ATOM 2365 C CA . SER B 1 151 ? 8.188 7.93 -8.305 1 66.88 151 SER B CA 1
ATOM 2366 C C . SER B 1 151 ? 8.539 6.473 -8.586 1 66.88 151 SER B C 1
ATOM 2368 O O . SER B 1 151 ? 8.609 6.059 -9.75 1 66.88 151 SER B O 1
ATOM 2370 N N . CYS B 1 152 ? 8.961 5.883 -7.523 1 68.25 152 CYS B N 1
ATOM 2371 C CA . CYS B 1 152 ? 9.133 4.449 -7.703 1 68.25 152 CYS B CA 1
ATOM 2372 C C . CYS B 1 152 ? 7.809 3.771 -8.023 1 68.25 152 CYS B C 1
ATOM 2374 O O . CYS B 1 152 ? 6.742 4.309 -7.723 1 68.25 152 CYS B O 1
ATOM 2376 N N . GLY B 1 153 ? 7.797 2.832 -8.906 1 64.06 153 GLY B N 1
ATOM 2377 C CA . GLY B 1 153 ? 6.621 2.117 -9.383 1 64.06 153 GLY B CA 1
ATOM 2378 C C . GLY B 1 153 ? 5.676 1.713 -8.273 1 64.06 153 GLY B C 1
ATOM 2379 O O . GLY B 1 153 ? 4.504 1.424 -8.516 1 64.06 153 GLY B O 1
ATOM 2380 N N . CYS B 1 154 ? 6.168 1.739 -6.98 1 66.38 154 CYS B N 1
ATOM 2381 C CA . CYS B 1 154 ? 5.312 1.234 -5.914 1 66.38 154 CYS B CA 1
ATOM 2382 C C . CYS B 1 154 ? 4.363 2.318 -5.414 1 66.38 154 CYS B C 1
ATOM 2384 O O . CYS B 1 154 ? 3.363 2.02 -4.762 1 66.38 154 CYS B O 1
ATOM 2386 N N . GLY B 1 155 ? 4.652 3.521 -5.684 1 69.56 155 GLY B N 1
ATOM 2387 C CA . GLY B 1 155 ? 3.787 4.629 -5.309 1 69.56 155 GLY B CA 1
ATOM 2388 C C . GLY B 1 155 ? 4.094 5.188 -3.932 1 69.56 155 GLY B C 1
ATOM 2389 O O . GLY B 1 155 ? 3.582 6.242 -3.555 1 69.56 155 GLY B O 1
ATOM 2390 N N . ALA B 1 156 ? 4.969 4.5 -3.107 1 74.5 156 ALA B N 1
ATOM 2391 C CA . ALA B 1 156 ? 5.27 4.949 -1.75 1 74.5 156 ALA B CA 1
ATOM 2392 C C . ALA B 1 156 ? 6.711 5.434 -1.638 1 74.5 156 ALA B C 1
ATOM 2394 O O . ALA B 1 156 ? 7.156 5.828 -0.558 1 74.5 156 ALA B O 1
ATOM 2395 N N . SER B 1 157 ? 7.414 5.406 -2.736 1 72.75 157 SER B N 1
ATOM 2396 C CA . SER B 1 157 ? 8.805 5.832 -2.801 1 72.75 157 SER B CA 1
ATOM 2397 C C . SER B 1 157 ? 9.031 6.82 -3.943 1 72.75 157 SER B C 1
ATOM 2399 O O . SER B 1 157 ? 8.344 6.758 -4.965 1 72.75 157 SER B O 1
ATOM 2401 N N . PHE B 1 158 ? 9.984 7.797 -3.65 1 75.12 158 PHE B N 1
ATOM 2402 C CA . PHE B 1 158 ? 10.242 8.836 -4.637 1 75.12 158 PHE B CA 1
ATOM 2403 C C . PHE B 1 158 ? 11.672 9.344 -4.52 1 75.12 158 PHE B C 1
ATOM 2405 O O . PHE B 1 158 ? 12.336 9.125 -3.508 1 75.12 158 PHE B O 1
ATOM 2412 N N . ASP B 1 159 ? 12.102 9.875 -5.648 1 75.69 159 ASP B N 1
ATOM 2413 C CA . ASP B 1 159 ? 13.383 10.57 -5.676 1 75.69 159 ASP B CA 1
ATOM 2414 C C . ASP B 1 159 ? 13.188 12.086 -5.684 1 75.69 159 ASP B C 1
ATOM 2416 O O . ASP B 1 159 ? 12.141 12.578 -6.105 1 75.69 159 ASP B O 1
ATOM 2420 N N . VAL B 1 160 ? 14.203 12.797 -4.926 1 73.19 160 VAL B N 1
ATOM 2421 C CA . VAL B 1 160 ? 14.109 14.258 -4.898 1 73.19 160 VAL B CA 1
ATOM 2422 C C . VAL B 1 160 ? 15.297 14.859 -5.645 1 73.19 160 VAL B C 1
ATOM 2424 O O . VAL B 1 160 ? 16.391 14.297 -5.645 1 73.19 160 VAL B O 1
ATOM 2427 N N . LYS B 1 161 ? 15.023 15.945 -6.414 1 63.59 161 LYS B N 1
ATOM 2428 C CA . LYS B 1 161 ? 16.094 16.703 -7.062 1 63.59 161 LYS B CA 1
ATOM 2429 C C . LYS B 1 161 ? 16.828 17.578 -6.062 1 63.59 161 LYS B C 1
ATOM 2431 O O . LYS B 1 161 ? 16.219 18.375 -5.352 1 63.59 161 LYS B O 1
ATOM 2436 N N . PHE B 1 162 ? 17.953 17.156 -5.52 1 52.94 162 PHE B N 1
ATOM 2437 C CA . PHE B 1 162 ? 18.688 18.141 -4.711 1 52.94 162 PHE B CA 1
ATOM 2438 C C . PHE B 1 162 ? 19.359 19.188 -5.594 1 52.94 162 PHE B C 1
ATOM 2440 O O . PHE B 1 162 ? 19.734 18.891 -6.73 1 52.94 162 PHE B O 1
#

Foldseek 3Di:
DPPPPPPPPPDPPPPPPPDPPDPPPPPPVPQQDWDKFPWDADPVRHTQDEGEDPQRLQVQLVVLVPDPHSLQKAKEKDWDDDDPHFIFIDIDIDSPDDSNFKMWIAGPPRRHIYIYGPVRSVQQGHWYWYWDDDPVDIDIAIGDRPQFPDADPVRGTGHGDD/DPPPPPPPPPDPPPPPPPDPPPPPPPPPPPQQDWDKFPWDADPVRHTQDEGEDPQRLQVQLVVLVPDPHSLQKAKEKDWDDDDPHFIFIDIDIDSDDDSNFKMWIAGPPRRHIYIYGPVRSVQQGHWYWYWDDDPVDIDIAIGDRPQFPDADPVRGTGHGDD

Organism: NCBI:txid3140254

Secondary structure (DSSP, 8-state):
-------------------------------PPEEEES--B-TTS-B---EE-HHHHHHHHHHHHTSSSTTT-EEEEEEEEEETTEEEEEEEEES---TTTEEEEEETTT--EEEEEHHHHHHHTT-EEEEEEETTEEEEEEE--TTEEEE-TTSSEEEE--/-------------------------------PPEEEES--B-TTS-B---EE-HHHHHHHHHHHHTSSSTTT-EEEEEEEEEETTEEEEEEEEES---TTTEEEEEETTT--EEEEEHHHHHHHTT-EEEEEEETTEEEEEEE--TTEEEE-TTSSEEEE--

Radius of gyration: 31.83 Å; Cα contacts (8 Å, |Δi|>4): 602; chains: 2; bounding box: 96×79×134 Å

Solvent-accessible surface area (backbone atoms only — not comparable to full-atom values): 18667 Å² total; per-residue (Å²): 136,83,78,77,77,76,77,78,73,76,79,78,74,75,73,74,73,71,70,73,79,74,75,75,69,75,73,68,76,65,83,78,62,61,52,64,42,57,79,48,55,48,96,86,65,46,75,56,47,68,45,68,36,71,60,24,33,55,52,44,23,59,51,33,66,70,41,96,51,44,89,56,41,30,41,36,45,45,56,43,81,43,24,68,64,31,30,19,47,49,76,46,81,40,64,85,73,50,67,89,62,26,30,36,40,27,32,71,90,64,62,19,36,40,32,28,41,59,75,28,38,70,64,39,34,64,14,30,40,32,50,48,82,51,91,74,30,28,37,66,41,71,43,74,42,73,46,48,73,43,68,19,80,57,61,41,31,31,29,67,76,128,137,85,79,78,78,78,80,78,73,78,80,79,75,75,74,76,75,72,73,73,79,76,75,75,70,75,75,70,75,66,83,78,62,62,52,66,43,56,78,49,56,47,98,86,66,46,74,55,47,70,44,68,36,71,61,24,32,54,52,44,23,58,51,33,66,70,40,94,50,43,90,56,40,30,40,35,45,45,56,43,81,43,25,69,62,29,32,18,47,49,75,44,80,40,63,85,76,51,67,90,62,26,32,36,41,28,31,71,88,62,61,19,37,41,32,26,40,58,77,29,40,70,63,40,33,63,14,29,40,33,51,48,81,51,90,75,29,30,35,68,42,72,43,73,43,74,47,48,74,42,67,19,76,58,62,42,30,34,28,67,76,125

Nearest PDB structures (foldseek):
  2d2a-assembly2_A  TM=8.356E-01  e=1.090E-07  Escherichia coli
  1x0g-assembly1_A  TM=8.292E-01  e=1.768E-07  Thermosynechococcus vestitus BP-1
  1x0g-assembly1_C  TM=8.310E-01  e=6.286E-07  Thermosynechococcus vestitus BP-1
  2d2a-assembly2_B-2  TM=8.806E-01  e=4.343E-06  Escherichia coli
  2apn-assembly1_A  TM=6.737E-01  e=3.877E-07  Haemophilus influenzae